Protein AF-A0A524H860-F1 (afdb_monomer)

Foldseek 3Di:
DDWDFLPPDDPDDDDDDFDDKDFDPPDDDWLAEEFEDDDPFSVLVCLQQVVVVDDYDYFAWLVRVLVVLVVSQVVVVHAIEYEYEAAADAQKGARHDDDDPGGMGGLVCLLVSLVSNLRRHLEYEYQYAQCCADDNSVSSQCSNCLRSFKYKYKRGTWTRDPSNTIMGGPPIDIDMDGHPPNPLQQAAAEEEEEEADPPDVVVVVVVQVVVQVVCVVVSYHHDYPYYHYHPYFPDPPLDDDPVSVVVVQVVQVVVCCVVQADPVRDGDDDHDYDYDTPDD

Sequence (280 aa):
TYAVYAQAWLKGSKAGKSGASKKIDPVPNGDLFLVEKPDAVMDKSAKVWQDNGRTVERVENKQDIVNKIKAKSQALGRKIHVELDGHGNEGQISIGAGNDTEHILTLRNAAEFQKSIDTYVDHITFQGCSVGAGKDGKRFLQIMADSIGKAGAWDADVAVINSDYFTVPVSAKFVEIVVNDKKEIQYNVPVVINCVGNTDPNVVDGLIKGANNKLKGANIRLNVKQVNKNVNVGDGNDVLNIDEICGLEGKAKQELAKVIKDKKGKWTGKGLKKYVANNC

Mean predicted aligned error: 15.16 Å

Nearest PDB structures (foldseek):
  4rji-assembly1_A  TM=2.897E-01  e=3.113E-01  Bacillus subtilis PY79
  8kab-assembly1_h  TM=4.071E-01  e=4.539E+00  Mycolicibacterium smegmatis MC2 155
  3tb9-assembly1_A  TM=3.824E-01  e=2.056E+00  Saccharomyces cerevisiae S288C
  1xjj-assembly1_A  TM=4.149E-01  e=2.623E+00  Thermotoga maritima

Solvent-accessible surface area (backbone atoms only — not comparable to full-atom values): 15080 Å² total; per-residue (Å²): 136,82,77,49,67,40,75,69,86,71,92,80,77,76,88,70,84,80,69,68,68,38,71,57,74,78,70,87,82,53,79,41,39,38,31,27,42,91,43,87,57,48,49,30,49,47,41,28,43,41,79,70,77,41,77,71,41,77,24,60,23,55,67,52,47,42,50,52,47,44,52,53,14,60,76,68,74,43,60,32,34,36,34,41,34,32,41,28,37,62,18,27,35,35,34,20,79,53,96,48,81,54,10,34,46,30,68,90,47,35,62,60,55,36,62,71,36,40,88,28,32,39,33,40,38,45,48,22,15,16,25,25,16,77,68,52,4,46,50,32,32,44,50,41,7,55,68,28,25,24,17,34,19,29,42,33,54,40,27,44,42,94,37,69,41,48,29,30,45,64,86,50,47,80,39,72,38,77,40,87,76,63,57,75,69,56,47,67,29,46,24,41,39,36,24,22,42,91,42,63,71,76,56,50,58,55,53,50,52,54,50,32,61,69,30,48,87,73,37,35,32,74,40,76,75,45,77,44,70,60,38,88,61,80,96,75,54,55,62,82,50,75,67,51,49,52,52,47,51,52,53,37,56,55,51,50,63,66,74,46,37,50,103,84,71,48,85,78,71,86,60,53,69,51,78,47,60,57,82,132

Structure (mmCIF, N/CA/C/O backbone):
data_AF-A0A524H860-F1
#
_entry.id   AF-A0A524H860-F1
#
loop_
_atom_site.group_PDB
_atom_site.id
_atom_site.type_symbol
_atom_site.label_atom_id
_atom_site.label_alt_id
_atom_site.label_comp_id
_atom_site.label_asym_id
_atom_site.label_entity_id
_atom_site.label_seq_id
_atom_site.pdbx_PDB_ins_code
_atom_site.Cartn_x
_atom_site.Cartn_y
_atom_site.Cartn_z
_atom_site.occupancy
_atom_site.B_iso_or_equiv
_atom_site.auth_seq_id
_atom_site.auth_comp_id
_atom_site.auth_asym_id
_atom_site.auth_atom_id
_atom_site.pdbx_PDB_model_num
ATOM 1 N N . THR A 1 1 ? 30.904 -4.117 -12.427 1.00 28.34 1 THR A N 1
ATOM 2 C CA . THR A 1 1 ? 29.480 -3.864 -12.727 1.00 28.34 1 THR A CA 1
ATOM 3 C C . THR A 1 1 ? 28.954 -2.877 -11.710 1.00 28.34 1 THR A C 1
ATOM 5 O O . THR A 1 1 ? 29.079 -3.150 -10.523 1.00 28.34 1 THR A O 1
ATOM 8 N N . TYR A 1 2 ? 28.486 -1.703 -12.136 1.00 22.56 2 TYR A N 1
ATOM 9 C CA . TYR A 1 2 ? 27.985 -0.666 -11.228 1.00 22.56 2 TYR A CA 1
ATOM 10 C C . TYR A 1 2 ? 26.497 -0.910 -10.961 1.00 22.56 2 TYR A C 1
ATOM 12 O O . TYR A 1 2 ? 25.708 -0.962 -11.900 1.00 22.56 2 TYR A O 1
ATOM 20 N N . ALA A 1 3 ? 26.123 -1.093 -9.694 1.00 27.59 3 ALA A N 1
ATOM 21 C CA . ALA A 1 3 ? 24.724 -1.131 -9.289 1.00 27.59 3 ALA A CA 1
ATOM 22 C C . ALA A 1 3 ? 24.176 0.300 -9.262 1.00 27.59 3 ALA A C 1
ATOM 24 O O . ALA A 1 3 ? 24.771 1.178 -8.636 1.00 27.59 3 ALA A O 1
ATOM 25 N N . VAL A 1 4 ? 23.065 0.542 -9.958 1.00 31.27 4 VAL A N 1
ATOM 26 C CA . VAL A 1 4 ? 22.329 1.804 -9.855 1.00 31.27 4 VAL A CA 1
ATOM 27 C C . VAL A 1 4 ? 21.302 1.623 -8.745 1.00 31.27 4 VAL A C 1
ATOM 29 O O . VAL A 1 4 ? 20.375 0.825 -8.871 1.00 31.27 4 VAL A O 1
ATOM 32 N N . TYR A 1 5 ? 21.509 2.322 -7.633 1.00 40.75 5 TYR A N 1
ATOM 33 C CA . TYR A 1 5 ? 20.580 2.318 -6.509 1.00 40.75 5 TYR A CA 1
ATOM 34 C C . TYR A 1 5 ? 19.376 3.188 -6.843 1.00 40.75 5 TYR A C 1
ATOM 36 O O . TYR A 1 5 ? 19.540 4.305 -7.338 1.00 40.75 5 TYR A O 1
ATOM 44 N N . ALA A 1 6 ? 18.179 2.726 -6.491 1.00 38.06 6 ALA A N 1
ATOM 45 C CA . ALA A 1 6 ? 16.977 3.547 -6.464 1.00 38.06 6 ALA A CA 1
ATOM 46 C C . ALA A 1 6 ? 17.008 4.526 -5.267 1.00 38.06 6 ALA A C 1
ATOM 48 O O . ALA A 1 6 ? 16.050 4.624 -4.507 1.00 38.06 6 ALA A O 1
ATOM 49 N N . GLN A 1 7 ? 18.117 5.246 -5.069 1.00 44.84 7 GLN A N 1
ATOM 50 C CA . GLN A 1 7 ? 18.233 6.361 -4.126 1.00 44.84 7 GLN A CA 1
ATOM 51 C C . GLN A 1 7 ? 18.100 7.669 -4.902 1.00 44.84 7 GLN A C 1
ATOM 53 O O . GLN A 1 7 ? 19.062 8.420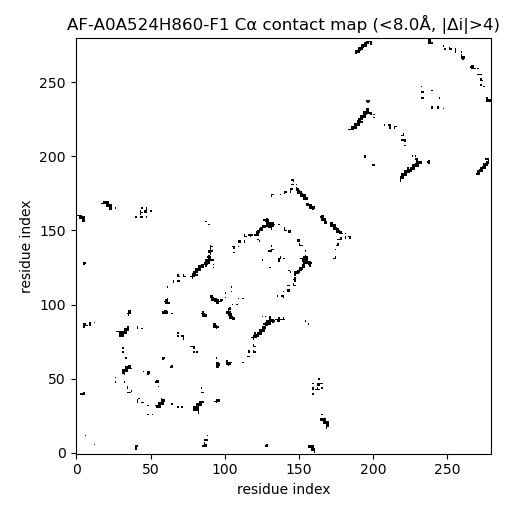 -5.055 1.00 44.84 7 GLN A O 1
ATOM 58 N N . ALA A 1 8 ? 16.912 7.944 -5.432 1.00 35.09 8 ALA A N 1
ATOM 59 C CA . ALA A 1 8 ? 16.631 9.254 -5.986 1.00 35.09 8 ALA A CA 1
ATOM 60 C C . ALA A 1 8 ? 15.891 10.083 -4.914 1.00 35.09 8 ALA A C 1
ATOM 62 O O . ALA A 1 8 ? 14.721 9.882 -4.615 1.00 35.09 8 ALA A O 1
ATOM 63 N N . TRP A 1 9 ? 16.629 11.020 -4.310 1.00 39.97 9 TRP A N 1
ATOM 64 C CA . TRP A 1 9 ? 16.123 12.285 -3.746 1.00 39.97 9 TRP A CA 1
ATOM 65 C C . TRP A 1 9 ? 15.381 12.328 -2.401 1.00 39.97 9 TRP A C 1
ATOM 67 O O . TRP A 1 9 ? 15.055 13.428 -1.948 1.00 39.97 9 TRP A O 1
ATOM 77 N N . LEU A 1 10 ? 15.215 11.229 -1.668 1.00 39.12 10 LEU A N 1
ATOM 78 C CA . LEU A 1 10 ? 14.701 11.312 -0.295 1.00 39.12 10 LEU A CA 1
ATOM 79 C C . LEU A 1 10 ? 15.842 11.593 0.707 1.00 39.12 10 LEU A C 1
ATOM 81 O O . LEU A 1 10 ? 16.651 10.718 1.011 1.00 39.12 10 LEU A O 1
ATOM 85 N N . LYS A 1 11 ? 15.929 12.832 1.225 1.00 37.28 11 LYS A N 1
ATOM 86 C CA . LYS A 1 11 ? 16.945 13.259 2.215 1.00 37.28 11 LYS A CA 1
ATOM 87 C C . LYS A 1 11 ? 16.966 12.319 3.434 1.00 37.28 11 LYS A C 1
ATOM 89 O O . LYS A 1 11 ? 16.084 12.411 4.283 1.00 37.28 11 LYS A O 1
ATOM 94 N N . GLY A 1 12 ? 18.003 11.486 3.566 1.00 40.31 12 GLY A N 1
ATOM 95 C CA . GLY A 1 12 ? 18.251 10.729 4.801 1.00 40.31 12 GLY A CA 1
ATOM 96 C C . GLY A 1 12 ? 19.146 9.490 4.706 1.00 40.31 12 GLY A C 1
ATOM 97 O O . GLY A 1 12 ? 19.703 9.089 5.726 1.00 40.31 12 GLY A O 1
ATOM 98 N N . SER A 1 13 ? 19.343 8.888 3.531 1.00 41.22 13 SER A N 1
ATOM 99 C CA . SER A 1 13 ? 20.105 7.637 3.424 1.00 41.22 13 SER A CA 1
ATOM 100 C C . SER A 1 13 ? 21.612 7.889 3.265 1.00 41.22 13 SER A C 1
ATOM 102 O O . SER A 1 13 ? 22.073 8.468 2.282 1.00 41.22 13 SER A O 1
ATOM 104 N N . LYS A 1 14 ? 22.422 7.436 4.233 1.00 40.34 14 LYS A N 1
ATOM 105 C CA . LYS A 1 14 ? 23.871 7.273 4.024 1.00 40.34 14 LYS A CA 1
ATOM 106 C C . LYS A 1 14 ? 24.073 6.134 3.024 1.00 40.34 14 LYS A C 1
ATOM 108 O O . LYS A 1 14 ? 23.538 5.051 3.240 1.00 40.34 14 LYS A O 1
ATOM 113 N N . ALA A 1 15 ? 24.864 6.359 1.976 1.00 41.66 15 ALA A N 1
ATOM 114 C CA . ALA A 1 15 ? 25.266 5.313 1.039 1.00 41.66 15 ALA A CA 1
ATOM 115 C C . ALA A 1 15 ? 25.974 4.174 1.800 1.00 41.66 15 ALA A C 1
ATOM 117 O O . ALA A 1 15 ? 27.114 4.319 2.249 1.00 41.66 15 ALA A O 1
ATOM 118 N N . GLY A 1 16 ? 25.278 3.057 2.010 1.00 44.19 16 GLY A N 1
ATOM 119 C CA . GLY A 1 16 ? 25.875 1.849 2.565 1.00 44.19 16 GLY A CA 1
ATOM 120 C C . GLY A 1 16 ? 26.818 1.223 1.539 1.00 44.19 16 GLY A C 1
ATOM 121 O O . GLY A 1 16 ? 26.491 1.147 0.357 1.00 44.19 16 GLY A O 1
ATOM 122 N N . LYS A 1 17 ? 27.997 0.764 1.972 1.00 41.41 17 LYS A N 1
ATOM 123 C CA . LYS A 1 17 ? 28.860 -0.083 1.137 1.00 41.41 17 LYS A CA 1
ATOM 124 C C . LYS A 1 17 ? 28.093 -1.369 0.822 1.00 41.41 17 LYS A C 1
ATOM 126 O O . LYS A 1 17 ? 27.793 -2.136 1.733 1.00 41.41 17 LYS A O 1
ATOM 131 N N . SER A 1 18 ? 27.767 -1.598 -0.444 1.00 48.81 18 SER A N 1
ATOM 132 C CA . SER A 1 18 ? 27.063 -2.802 -0.879 1.00 48.81 18 SER A CA 1
ATOM 133 C C . SER A 1 18 ? 27.941 -4.035 -0.720 1.00 48.81 18 SER A C 1
ATOM 135 O O . SER A 1 18 ? 28.976 -4.154 -1.378 1.00 48.81 18 SER A O 1
ATOM 137 N N . GLY A 1 19 ? 27.523 -4.951 0.152 1.00 57.47 19 GLY A N 1
ATOM 138 C CA . GLY A 1 19 ? 28.021 -6.324 0.148 1.00 57.47 19 GLY A CA 1
ATOM 139 C C . GLY A 1 19 ? 27.576 -7.079 -1.109 1.00 57.47 19 GLY A C 1
ATOM 140 O O . GLY A 1 19 ? 27.015 -6.497 -2.036 1.00 57.47 19 GLY A O 1
ATOM 141 N N . ALA A 1 20 ? 27.812 -8.391 -1.140 1.00 79.19 20 ALA A N 1
ATOM 142 C CA . ALA A 1 20 ? 27.305 -9.239 -2.215 1.00 79.19 20 ALA A CA 1
ATOM 143 C C 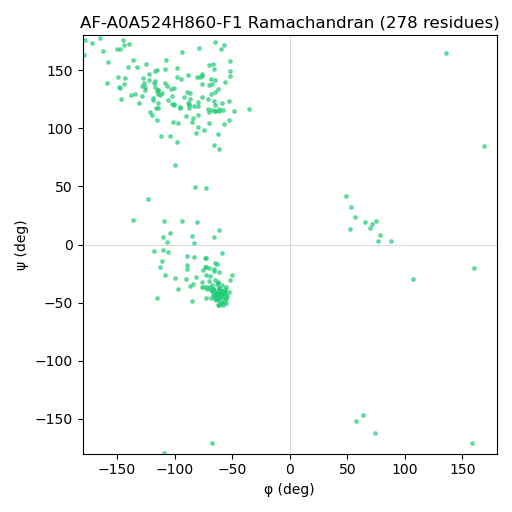. ALA A 1 20 ? 25.773 -9.114 -2.346 1.00 79.19 20 ALA A C 1
ATOM 145 O O . ALA A 1 20 ? 25.057 -9.078 -1.338 1.00 79.19 20 ALA A O 1
ATOM 146 N N . SER A 1 21 ? 25.284 -9.086 -3.586 1.00 84.56 21 SER A N 1
ATOM 147 C CA . SER A 1 21 ? 23.856 -9.018 -3.914 1.00 84.56 21 SER A CA 1
ATOM 148 C C . SER A 1 21 ? 23.362 -10.344 -4.488 1.00 84.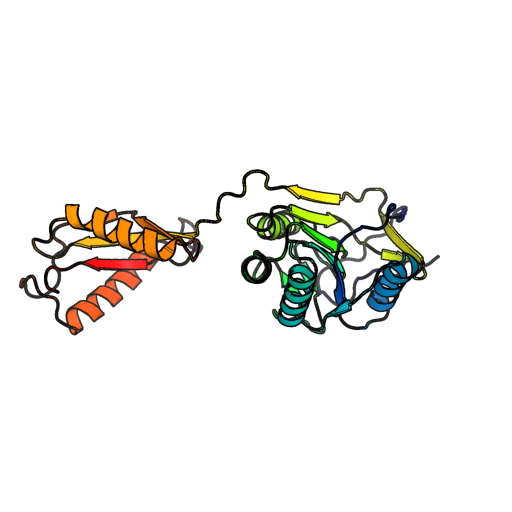56 21 SER A C 1
ATOM 150 O O . SER A 1 21 ? 24.114 -11.066 -5.140 1.00 84.56 21 SER A O 1
ATOM 152 N N . LYS A 1 22 ? 22.081 -10.646 -4.274 1.00 84.75 22 LYS A N 1
ATOM 153 C CA . LYS A 1 22 ? 21.355 -11.761 -4.893 1.00 84.75 22 LYS A CA 1
ATOM 154 C C . LYS A 1 22 ? 20.245 -11.226 -5.794 1.00 84.75 22 LYS A C 1
ATOM 156 O O . LYS A 1 22 ? 19.700 -10.154 -5.530 1.00 84.75 22 LYS A O 1
ATOM 161 N N . LYS A 1 23 ? 19.915 -11.977 -6.844 1.00 88.56 23 LYS A N 1
ATOM 162 C CA . LYS A 1 23 ? 18.758 -11.717 -7.708 1.00 88.56 23 LYS A CA 1
ATOM 163 C C . LYS A 1 23 ? 17.461 -11.977 -6.930 1.00 88.56 23 LYS A C 1
ATOM 165 O O . LYS A 1 23 ? 17.409 -12.919 -6.140 1.00 88.56 23 LYS A O 1
ATOM 170 N N . ILE A 1 24 ? 16.431 -11.163 -7.156 1.00 85.06 24 ILE A N 1
ATOM 171 C CA . ILE A 1 24 ? 15.061 -11.506 -6.753 1.00 85.06 24 ILE A CA 1
ATOM 172 C C . ILE A 1 24 ? 14.501 -12.470 -7.801 1.00 85.06 24 ILE A C 1
ATOM 174 O O . ILE A 1 24 ? 14.312 -12.093 -8.958 1.00 85.06 24 ILE A O 1
ATOM 178 N N . ASP A 1 25 ? 14.301 -13.722 -7.400 1.00 83.44 25 ASP A N 1
ATOM 179 C CA . ASP A 1 25 ? 13.828 -14.808 -8.258 1.00 83.44 25 ASP A CA 1
ATOM 180 C C . ASP A 1 25 ? 12.948 -15.762 -7.420 1.00 83.44 25 ASP A C 1
ATOM 182 O O . ASP A 1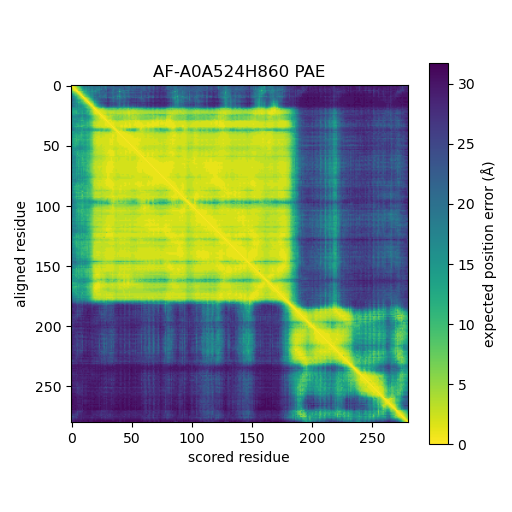 25 ? 13.415 -16.217 -6.368 1.00 83.44 25 ASP A O 1
ATOM 186 N N . PRO A 1 26 ? 11.693 -16.051 -7.812 1.00 81.56 26 PRO A N 1
ATOM 187 C CA . PRO A 1 26 ? 10.991 -15.514 -8.978 1.00 81.56 26 PRO A CA 1
ATOM 188 C C . PRO A 1 26 ? 10.713 -14.013 -8.866 1.00 81.56 26 PRO A C 1
ATOM 190 O O . PRO A 1 26 ? 10.615 -13.450 -7.774 1.00 81.56 26 PRO A O 1
ATOM 193 N N . VAL A 1 27 ? 10.567 -13.369 -10.024 1.00 80.75 27 VAL A N 1
ATOM 194 C CA . VAL A 1 27 ? 10.054 -12.000 -10.101 1.00 80.75 27 VAL A CA 1
ATOM 195 C C . VAL A 1 27 ? 8.615 -11.987 -9.555 1.00 80.75 27 VAL A C 1
ATOM 197 O O . VAL A 1 27 ? 7.833 -12.874 -9.920 1.00 80.75 27 VAL A O 1
ATOM 200 N N . PRO A 1 28 ? 8.251 -11.023 -8.685 1.00 84.19 28 PRO A N 1
ATOM 201 C CA . PRO A 1 28 ? 6.919 -10.952 -8.088 1.00 84.19 28 PRO A CA 1
ATOM 202 C C . PRO A 1 28 ? 5.770 -11.010 -9.110 1.00 84.19 28 PRO A C 1
ATOM 204 O O . PRO A 1 28 ? 5.908 -10.605 -10.268 1.00 84.19 28 PRO A O 1
ATOM 207 N N . ASN A 1 29 ? 4.633 -11.573 -8.697 1.00 86.44 29 ASN A N 1
ATOM 208 C CA . ASN A 1 29 ? 3.564 -12.025 -9.593 1.00 86.44 29 ASN A CA 1
ATOM 209 C C . ASN A 1 29 ? 2.191 -11.392 -9.315 1.00 86.44 29 ASN A C 1
ATOM 211 O O . ASN A 1 29 ? 1.175 -12.076 -9.438 1.00 86.44 29 ASN A O 1
ATOM 215 N N . GLY A 1 30 ? 2.162 -10.098 -8.991 1.00 92.12 30 GLY A N 1
ATOM 216 C CA . GLY A 1 30 ? 0.914 -9.360 -8.800 1.00 92.12 30 GLY A CA 1
ATOM 217 C C . GLY A 1 30 ? -0.000 -9.322 -10.032 1.00 92.12 30 GLY A C 1
ATOM 218 O O . GLY A 1 30 ? 0.378 -9.661 -11.155 1.00 92.12 30 GLY A O 1
ATOM 219 N N . ASP A 1 31 ? -1.231 -8.872 -9.812 1.00 96.94 31 ASP A N 1
ATOM 220 C CA . ASP A 1 31 ? -2.225 -8.630 -10.859 1.00 96.94 31 ASP A CA 1
ATOM 221 C C . ASP A 1 31 ? -2.017 -7.276 -11.555 1.00 96.94 31 ASP A C 1
ATOM 223 O O . ASP A 1 31 ? -2.407 -7.103 -12.714 1.00 96.94 31 ASP A O 1
ATOM 227 N N . LEU A 1 32 ? -1.444 -6.308 -10.831 1.00 97.38 32 LEU A N 1
ATOM 228 C CA . LEU A 1 32 ? -1.195 -4.937 -11.270 1.00 97.38 32 LEU A CA 1
ATOM 229 C C . LEU A 1 32 ? 0.221 -4.510 -10.884 1.00 97.38 32 LEU A C 1
ATOM 231 O O . LEU A 1 32 ? 0.596 -4.627 -9.720 1.00 97.38 32 LEU A O 1
ATOM 235 N N . PHE A 1 33 ? 0.966 -3.975 -11.850 1.00 97.25 33 PHE A N 1
ATOM 236 C CA . PHE A 1 33 ? 2.333 -3.490 -11.666 1.00 97.25 33 PHE A CA 1
ATOM 237 C C . PHE A 1 33 ? 2.347 -1.983 -11.890 1.00 97.25 33 PHE A C 1
ATOM 239 O O . PHE A 1 33 ? 2.197 -1.514 -13.021 1.00 97.25 33 PHE A O 1
ATOM 246 N N . LEU A 1 34 ? 2.483 -1.234 -10.801 1.00 96.81 34 LEU A N 1
ATOM 247 C CA . LEU A 1 34 ? 2.526 0.220 -10.801 1.00 96.81 34 LEU A CA 1
ATOM 248 C C . LEU A 1 34 ? 3.960 0.665 -10.564 1.00 96.81 34 LEU A C 1
ATOM 250 O O . LEU A 1 34 ? 4.553 0.297 -9.558 1.00 96.81 34 LEU A O 1
ATOM 254 N N . VAL A 1 35 ? 4.501 1.470 -11.467 1.00 95.00 35 VAL A N 1
ATOM 255 C CA . VAL A 1 35 ? 5.823 2.085 -11.312 1.00 95.00 35 VAL A CA 1
ATOM 256 C C . VAL A 1 35 ? 5.620 3.588 -11.257 1.00 95.00 35 VAL A C 1
ATOM 258 O O . VAL A 1 35 ? 4.853 4.121 -12.064 1.00 95.00 35 VAL A O 1
ATOM 261 N N . GLU A 1 36 ? 6.276 4.292 -10.334 1.00 91.69 36 GLU A N 1
ATOM 262 C CA . GLU A 1 36 ? 6.156 5.753 -10.286 1.00 91.69 36 GLU A CA 1
ATOM 263 C C . GLU A 1 36 ? 6.556 6.432 -11.600 1.00 91.69 36 GLU A C 1
ATOM 265 O O . GLU A 1 36 ? 7.044 5.791 -12.528 1.00 91.69 36 GLU A O 1
ATOM 270 N N . LYS A 1 37 ? 6.323 7.738 -11.727 1.00 84.06 37 LYS A N 1
ATOM 271 C CA . LYS A 1 37 ? 6.601 8.496 -12.955 1.00 84.06 37 LYS A CA 1
ATOM 272 C C . LYS A 1 37 ? 8.040 8.308 -13.500 1.00 84.06 37 LYS A C 1
ATOM 274 O O . LYS A 1 37 ? 8.934 7.919 -12.757 1.00 84.06 37 LYS A O 1
ATOM 279 N N . PRO A 1 38 ? 8.281 8.566 -14.798 1.00 78.38 38 PRO A N 1
ATOM 280 C CA . PRO A 1 38 ? 9.588 8.372 -15.439 1.00 78.38 38 PRO A CA 1
ATOM 281 C C . PRO A 1 38 ? 10.765 9.059 -14.741 1.00 78.38 38 PRO A C 1
ATOM 283 O O . PRO A 1 38 ? 10.793 10.283 -14.591 1.00 78.38 38 PRO A O 1
ATOM 286 N N . ASP A 1 39 ? 11.757 8.242 -14.395 1.00 85.44 39 ASP A N 1
ATOM 287 C CA . ASP A 1 39 ? 13.150 8.609 -14.174 1.00 85.44 39 ASP A CA 1
ATOM 288 C C . ASP A 1 39 ? 14.051 7.434 -14.594 1.00 85.44 39 ASP A C 1
ATOM 290 O O . ASP A 1 39 ? 13.585 6.315 -14.814 1.00 85.44 39 ASP A O 1
ATOM 294 N N . ALA A 1 40 ? 15.358 7.678 -14.693 1.00 85.69 40 ALA A N 1
ATOM 295 C CA . ALA A 1 40 ? 16.308 6.703 -15.224 1.00 85.69 40 ALA A CA 1
ATOM 296 C C . ALA A 1 40 ? 16.401 5.382 -14.433 1.00 85.69 40 ALA A C 1
ATOM 298 O O . ALA A 1 40 ? 16.859 4.384 -14.987 1.00 85.69 40 ALA A O 1
ATOM 299 N N . VAL A 1 41 ? 16.045 5.356 -13.149 1.00 85.19 41 VAL A N 1
ATOM 300 C CA . VAL A 1 41 ? 15.972 4.132 -12.339 1.00 85.19 41 VAL A CA 1
ATOM 301 C C . VAL A 1 41 ? 14.616 3.470 -12.546 1.00 85.19 41 VAL A C 1
ATOM 303 O O . VAL A 1 41 ? 14.564 2.277 -12.845 1.00 85.19 41 VAL A O 1
ATOM 306 N N . MET A 1 42 ? 13.534 4.238 -12.446 1.00 90.00 42 MET A N 1
ATOM 307 C CA . MET A 1 42 ? 12.173 3.722 -12.575 1.00 90.00 42 MET A CA 1
ATOM 308 C C . MET A 1 42 ? 11.882 3.177 -13.978 1.00 90.00 42 MET A C 1
ATOM 310 O O . MET A 1 42 ? 11.161 2.196 -14.126 1.00 90.00 42 MET A O 1
ATOM 314 N N . ASP A 1 43 ? 12.513 3.723 -15.017 1.00 91.50 43 ASP A N 1
ATOM 315 C CA . ASP A 1 43 ? 12.442 3.193 -16.383 1.00 91.50 43 ASP A CA 1
ATOM 316 C C . ASP A 1 43 ? 13.118 1.828 -16.513 1.00 91.50 43 ASP A C 1
ATOM 318 O O . ASP A 1 43 ? 12.594 0.932 -17.176 1.00 91.50 43 ASP A O 1
ATOM 322 N N . LYS A 1 44 ? 14.243 1.626 -15.821 1.00 90.94 44 LYS A N 1
ATOM 323 C CA . LYS A 1 44 ? 14.886 0.309 -15.760 1.00 90.94 44 LYS A CA 1
ATOM 324 C C . LYS A 1 44 ? 14.025 -0.676 -14.984 1.00 90.94 44 LYS A C 1
ATOM 326 O O . LYS A 1 44 ? 13.906 -1.821 -15.399 1.00 90.94 44 LYS A O 1
ATOM 331 N N . SER A 1 45 ? 13.407 -0.225 -13.896 1.00 91.06 45 SER A N 1
ATOM 332 C CA . SER A 1 45 ? 12.455 -1.006 -13.104 1.00 91.06 45 SER A CA 1
ATOM 333 C C . SER A 1 45 ? 11.272 -1.486 -13.944 1.00 91.06 45 SER A C 1
ATOM 335 O O . SER A 1 45 ? 11.002 -2.682 -14.032 1.00 91.06 45 SER A O 1
ATOM 337 N N . ALA A 1 46 ? 10.626 -0.559 -14.657 1.00 93.50 46 ALA A N 1
ATOM 338 C CA . ALA A 1 46 ? 9.546 -0.858 -15.590 1.00 93.50 46 ALA A CA 1
ATOM 339 C C . ALA A 1 46 ? 9.986 -1.856 -16.669 1.00 93.50 46 ALA A C 1
ATOM 341 O O . ALA A 1 46 ? 9.249 -2.796 -16.969 1.00 93.50 46 ALA A O 1
ATOM 342 N N . LYS A 1 47 ? 11.201 -1.699 -17.205 1.00 93.25 47 LYS A N 1
ATOM 343 C CA . LYS A 1 47 ? 11.756 -2.628 -18.188 1.00 93.25 47 LYS A CA 1
ATOM 344 C C . LYS A 1 47 ? 11.927 -4.044 -17.630 1.00 93.25 47 LYS A C 1
ATOM 346 O O . LYS A 1 47 ? 11.529 -4.985 -18.309 1.00 93.25 47 LYS A O 1
ATOM 351 N N . VAL A 1 48 ? 12.416 -4.210 -16.396 1.00 90.75 48 VAL A N 1
ATOM 352 C CA . VAL A 1 48 ? 12.523 -5.540 -15.763 1.00 90.75 48 VAL A CA 1
ATOM 353 C C . VAL A 1 48 ? 11.158 -6.232 -15.724 1.00 90.75 48 VAL A C 1
ATOM 355 O O . VAL A 1 48 ? 11.047 -7.399 -16.094 1.00 90.75 48 VAL A O 1
ATOM 358 N N . TRP A 1 49 ? 10.098 -5.528 -15.320 1.00 93.06 49 TRP A N 1
ATOM 359 C CA . TRP A 1 49 ? 8.744 -6.091 -15.309 1.00 93.06 49 TRP A CA 1
ATOM 360 C C . TRP A 1 49 ? 8.258 -6.480 -16.711 1.00 93.06 49 TRP A C 1
ATOM 362 O O . TRP A 1 49 ? 7.730 -7.578 -16.896 1.00 93.06 49 TRP A O 1
ATOM 372 N N . GLN A 1 50 ? 8.455 -5.603 -17.697 1.00 93.81 50 GLN A N 1
ATOM 373 C CA . GLN A 1 50 ? 8.048 -5.832 -19.087 1.00 93.81 50 GLN A CA 1
ATOM 374 C C . GLN A 1 50 ? 8.771 -7.030 -19.709 1.00 93.81 50 GLN A C 1
ATOM 376 O O . GLN A 1 50 ? 8.125 -7.885 -20.313 1.00 93.81 50 GLN A O 1
ATOM 381 N N . ASP A 1 51 ? 10.082 -7.142 -19.493 1.00 91.94 51 ASP A N 1
ATOM 382 C CA . ASP A 1 51 ? 10.897 -8.262 -19.973 1.00 91.94 51 ASP A CA 1
ATOM 383 C C . ASP A 1 51 ? 10.495 -9.593 -19.300 1.00 91.94 51 ASP A C 1
ATOM 385 O O . ASP A 1 51 ? 10.704 -10.666 -19.861 1.00 91.94 51 ASP A O 1
ATOM 389 N N . ASN A 1 52 ? 9.835 -9.534 -18.135 1.00 88.56 52 ASN A N 1
ATOM 390 C CA . ASN A 1 52 ? 9.215 -10.678 -17.453 1.00 88.56 52 ASN A CA 1
ATOM 391 C C . ASN A 1 52 ? 7.721 -10.863 -17.810 1.00 88.56 52 ASN A C 1
ATOM 393 O O . ASN A 1 52 ? 6.973 -11.515 -17.077 1.00 88.56 52 ASN A O 1
ATOM 397 N N . GLY A 1 53 ? 7.269 -10.294 -18.932 1.00 90.69 53 GLY A N 1
ATOM 398 C CA . GLY A 1 53 ? 5.929 -10.503 -19.487 1.00 90.69 53 GLY A CA 1
ATOM 399 C C . GLY A 1 53 ? 4.810 -9.772 -18.745 1.00 90.69 53 GLY A C 1
ATOM 400 O O . GLY A 1 53 ? 3.648 -10.173 -18.842 1.00 90.69 53 GLY A O 1
ATOM 401 N N . ARG A 1 54 ? 5.129 -8.728 -17.970 1.00 94.06 54 ARG A N 1
ATOM 402 C CA . ARG A 1 54 ? 4.134 -7.945 -17.224 1.00 94.06 54 ARG A CA 1
ATOM 403 C C . ARG A 1 54 ? 3.740 -6.675 -17.970 1.00 94.06 54 ARG A C 1
ATOM 405 O O . ARG A 1 54 ? 4.569 -6.002 -18.577 1.00 94.06 54 ARG A O 1
ATOM 412 N N . THR A 1 55 ? 2.468 -6.300 -17.863 1.00 94.56 55 THR A N 1
ATOM 413 C CA . THR A 1 55 ? 2.008 -4.963 -18.250 1.00 94.56 55 THR A CA 1
ATOM 414 C C . THR A 1 55 ? 2.263 -4.003 -17.096 1.00 94.56 55 THR A C 1
ATOM 416 O O . THR A 1 55 ? 1.720 -4.191 -16.009 1.00 94.56 55 THR A O 1
ATOM 419 N N . VAL A 1 56 ? 3.085 -2.987 -17.347 1.00 94.75 56 VAL A N 1
ATOM 420 C CA . VAL A 1 56 ? 3.430 -1.948 -16.372 1.00 94.75 56 VAL A CA 1
ATOM 421 C C . VAL A 1 56 ? 2.622 -0.696 -16.639 1.00 94.75 56 VAL A C 1
ATOM 423 O O . VAL A 1 56 ? 2.558 -0.219 -17.772 1.00 94.75 56 VAL A O 1
ATOM 426 N N . GLU A 1 57 ? 2.078 -0.121 -15.578 1.00 96.06 57 GLU A N 1
ATOM 427 C CA . GLU A 1 57 ? 1.419 1.171 -15.613 1.00 96.06 57 GLU A CA 1
ATOM 428 C C . 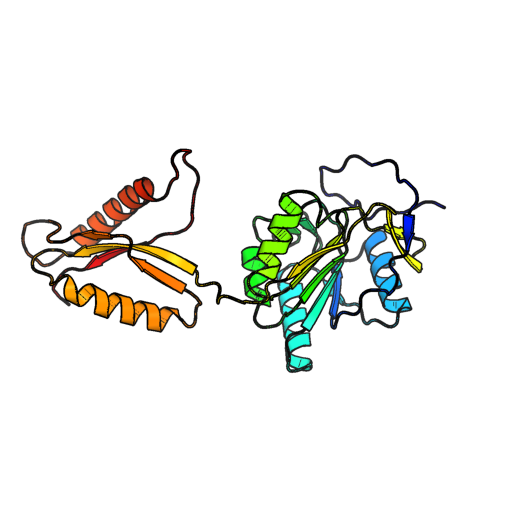GLU A 1 57 ? 2.232 2.214 -14.847 1.00 96.06 57 GLU A C 1
ATOM 430 O O . GLU A 1 57 ? 2.614 2.000 -13.697 1.00 96.06 57 GLU A O 1
ATOM 435 N N . ARG A 1 58 ? 2.474 3.374 -15.470 1.00 94.56 58 ARG A N 1
ATOM 436 C CA . ARG A 1 58 ? 3.079 4.512 -14.767 1.00 94.56 58 ARG A CA 1
ATOM 437 C C . ARG A 1 58 ? 2.050 5.193 -13.879 1.00 94.56 58 ARG A C 1
ATOM 439 O O . ARG A 1 58 ? 0.874 5.227 -14.253 1.00 94.56 58 ARG A O 1
ATOM 446 N N . VAL A 1 59 ? 2.496 5.724 -12.745 1.00 94.00 59 VAL A N 1
ATOM 447 C CA . VAL A 1 59 ? 1.648 6.484 -11.821 1.00 94.00 59 VAL A CA 1
ATOM 448 C C . VAL A 1 59 ? 2.224 7.852 -11.502 1.00 94.00 59 VAL A C 1
ATOM 450 O O . VAL A 1 59 ? 3.431 8.009 -11.315 1.00 94.00 59 VAL A O 1
ATOM 453 N N . GLU A 1 60 ? 1.347 8.850 -11.450 1.00 90.75 60 GLU A N 1
ATOM 454 C CA . GLU A 1 60 ? 1.762 10.238 -11.232 1.00 90.75 60 GLU A CA 1
ATOM 455 C C . GLU A 1 60 ? 1.586 10.705 -9.795 1.00 90.75 60 GLU A C 1
ATOM 457 O O . GLU A 1 60 ? 2.328 11.586 -9.373 1.00 90.75 60 GLU A O 1
ATOM 462 N N . ASN A 1 61 ? 0.620 10.150 -9.060 1.00 91.50 61 ASN A N 1
ATOM 463 C CA . ASN A 1 61 ? 0.282 10.530 -7.691 1.00 91.50 61 ASN A CA 1
ATOM 464 C C . ASN A 1 61 ? -0.610 9.470 -7.013 1.00 91.50 61 ASN A C 1
ATOM 466 O O . ASN A 1 61 ? -1.050 8.486 -7.617 1.00 91.50 61 ASN A O 1
ATOM 470 N N . LYS A 1 62 ? -0.932 9.715 -5.741 1.00 92.75 62 LYS A N 1
ATOM 471 C CA . LYS A 1 62 ? -1.772 8.871 -4.880 1.00 92.75 62 LYS A CA 1
ATOM 472 C C . LYS A 1 62 ? -3.143 8.572 -5.480 1.00 92.75 62 LYS A C 1
ATOM 474 O O . LYS A 1 62 ? -3.597 7.431 -5.410 1.00 92.75 62 LYS A O 1
ATOM 479 N N . GLN A 1 63 ? -3.817 9.570 -6.050 1.00 93.94 63 GLN A N 1
ATOM 480 C CA . GLN A 1 63 ? -5.166 9.387 -6.587 1.00 93.94 63 GLN A CA 1
ATOM 481 C C . GLN A 1 63 ? -5.157 8.554 -7.874 1.00 93.94 63 GLN A C 1
ATOM 483 O O . GLN A 1 63 ? -6.051 7.732 -8.075 1.00 93.94 63 GLN A O 1
ATOM 488 N N . ASP A 1 64 ? -4.140 8.724 -8.715 1.00 95.75 64 ASP A N 1
ATOM 489 C CA . ASP A 1 64 ? -3.956 7.927 -9.927 1.00 95.75 64 ASP A CA 1
ATOM 490 C C . ASP A 1 64 ? -3.769 6.433 -9.600 1.00 95.75 64 ASP A C 1
ATOM 492 O O . ASP A 1 64 ? -4.456 5.579 -10.164 1.00 95.75 64 ASP A O 1
ATOM 496 N N . ILE A 1 65 ? -2.961 6.111 -8.581 1.00 96.56 65 ILE A N 1
ATOM 497 C CA . ILE A 1 65 ? -2.836 4.734 -8.069 1.00 96.56 65 ILE A CA 1
ATOM 498 C C . ILE A 1 65 ? -4.193 4.158 -7.672 1.00 96.56 65 ILE A C 1
ATOM 500 O O . ILE A 1 65 ? -4.546 3.054 -8.090 1.00 96.56 65 ILE A O 1
ATOM 504 N N . VAL A 1 66 ? -4.969 4.898 -6.874 1.00 97.06 66 VAL A N 1
ATOM 505 C CA . VAL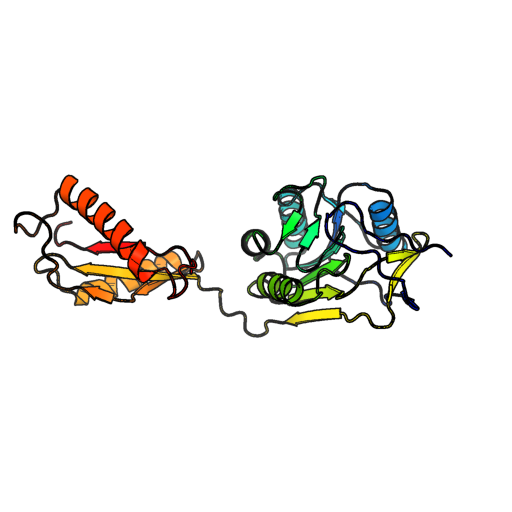 A 1 66 ? -6.294 4.450 -6.418 1.00 97.06 66 VAL A CA 1
ATOM 506 C C . VAL A 1 66 ? -7.208 4.166 -7.610 1.00 97.06 66 VAL A C 1
ATOM 508 O O . VAL A 1 66 ? -7.899 3.146 -7.629 1.00 97.06 66 VAL A O 1
ATOM 511 N N . ASN A 1 67 ? -7.189 5.035 -8.623 1.00 97.50 67 ASN A N 1
ATOM 512 C CA . ASN A 1 67 ? -8.010 4.883 -9.820 1.00 97.50 67 ASN A CA 1
ATOM 513 C C . ASN A 1 67 ? -7.626 3.631 -10.623 1.00 97.50 67 ASN A C 1
ATOM 515 O O . ASN A 1 67 ? -8.511 2.865 -11.007 1.00 97.50 67 ASN A O 1
ATOM 519 N N . LYS A 1 68 ? -6.328 3.381 -10.824 1.00 98.19 68 LYS A N 1
ATOM 520 C CA . LYS A 1 68 ? -5.817 2.205 -11.552 1.00 98.19 68 LYS A CA 1
ATOM 521 C C . LYS A 1 68 ? -6.107 0.900 -10.820 1.00 98.19 68 LYS A C 1
ATOM 523 O O . LYS A 1 68 ? -6.603 -0.052 -11.420 1.00 98.19 68 LYS A O 1
ATOM 528 N N . ILE A 1 69 ? -5.894 0.881 -9.504 1.00 98.31 69 ILE A N 1
ATOM 529 C CA . ILE A 1 69 ? -6.247 -0.251 -8.639 1.00 98.31 69 ILE A CA 1
ATOM 530 C C . ILE A 1 69 ? -7.736 -0.574 -8.758 1.00 98.31 69 ILE A C 1
ATOM 532 O O . ILE A 1 69 ? -8.110 -1.725 -8.993 1.00 98.31 69 ILE A O 1
ATOM 536 N N . LYS A 1 70 ? -8.591 0.447 -8.632 1.00 97.81 70 LYS A N 1
ATOM 537 C CA . LYS A 1 70 ? -10.040 0.297 -8.761 1.00 97.81 70 LYS A CA 1
ATOM 538 C C . LYS A 1 70 ? -10.415 -0.269 -10.128 1.00 97.81 70 LYS A C 1
ATOM 540 O O . LYS A 1 70 ? -11.151 -1.251 -10.184 1.00 97.81 70 LYS A O 1
ATOM 545 N N . ALA A 1 71 ? -9.896 0.312 -11.209 1.00 97.56 71 ALA A N 1
ATOM 546 C CA . ALA A 1 71 ? -10.191 -0.127 -12.569 1.00 97.56 71 ALA A CA 1
ATOM 547 C C . ALA A 1 71 ? -9.792 -1.594 -12.791 1.00 97.56 71 ALA A C 1
ATOM 549 O O . ALA A 1 71 ? -10.595 -2.386 -13.285 1.00 97.56 71 ALA A O 1
ATOM 550 N N . LYS A 1 72 ? -8.587 -1.986 -12.359 1.00 97.88 72 LYS A N 1
ATOM 551 C CA . LYS A 1 72 ? -8.096 -3.360 -12.505 1.00 97.88 72 LYS A CA 1
ATOM 552 C C . LYS A 1 72 ? -8.893 -4.362 -11.670 1.00 97.88 72 LYS A C 1
ATOM 554 O O . LYS A 1 72 ? -9.254 -5.420 -12.179 1.00 97.88 72 LYS A O 1
ATOM 559 N N . SER A 1 73 ? -9.204 -4.025 -10.419 1.00 97.25 73 SER A N 1
ATOM 560 C CA . SER A 1 73 ? -10.035 -4.865 -9.549 1.00 97.25 73 SER A CA 1
ATOM 561 C C . SER A 1 73 ? -11.441 -5.059 -10.118 1.00 97.25 73 SER A C 1
ATOM 563 O O . SER A 1 73 ? -11.932 -6.186 -10.177 1.00 97.25 73 SER A O 1
ATOM 565 N N . GLN A 1 74 ? -12.068 -3.987 -10.612 1.00 93.94 74 GLN A N 1
ATOM 566 C CA . GLN A 1 74 ? -13.385 -4.051 -11.246 1.00 93.94 74 GLN A CA 1
ATOM 567 C C . GLN A 1 74 ? -13.365 -4.885 -12.530 1.00 93.94 74 GLN A C 1
ATOM 569 O O . GLN A 1 74 ? -14.257 -5.705 -12.727 1.00 93.94 74 GLN A O 1
ATOM 574 N N . ALA A 1 75 ? -12.331 -4.735 -13.363 1.00 94.25 75 ALA A N 1
ATOM 575 C CA . ALA A 1 75 ? -12.166 -5.530 -14.577 1.00 94.25 75 ALA A CA 1
ATOM 576 C C . ALA A 1 75 ? -12.005 -7.034 -14.288 1.00 94.25 75 ALA A C 1
ATOM 578 O O . ALA A 1 75 ? -12.461 -7.860 -15.073 1.00 94.25 75 ALA A O 1
ATOM 579 N N . LEU A 1 76 ? -11.377 -7.394 -13.164 1.00 92.56 76 LEU A N 1
ATOM 580 C CA . LEU A 1 76 ? -11.200 -8.788 -12.745 1.00 92.56 76 LEU A CA 1
ATOM 581 C C . LEU A 1 76 ? -12.351 -9.328 -11.880 1.00 92.56 76 LEU A C 1
ATOM 583 O O . LEU A 1 76 ? -12.390 -10.526 -11.611 1.00 92.56 76 LEU A O 1
ATOM 587 N N . GLY A 1 77 ? -13.268 -8.472 -11.419 1.00 92.00 77 GLY A N 1
ATOM 588 C CA . GLY A 1 77 ? -14.380 -8.860 -10.546 1.00 92.00 77 GLY A CA 1
ATOM 589 C C . GLY A 1 77 ? -13.954 -9.361 -9.160 1.00 92.00 77 GLY A C 1
ATOM 590 O O . GLY A 1 77 ? -14.726 -10.046 -8.492 1.00 92.00 77 GLY A O 1
ATOM 591 N N . ARG A 1 78 ? -12.728 -9.052 -8.720 1.00 92.50 78 ARG A N 1
ATOM 592 C CA . ARG A 1 78 ? -12.166 -9.497 -7.436 1.00 92.50 78 ARG A CA 1
ATOM 593 C C . ARG A 1 78 ? -11.163 -8.495 -6.874 1.00 92.50 78 ARG A C 1
ATOM 595 O O . ARG A 1 78 ? -10.715 -7.584 -7.572 1.00 92.50 78 ARG A O 1
ATOM 602 N N . LYS A 1 79 ? -10.784 -8.689 -5.610 1.00 94.06 79 LYS A N 1
ATOM 603 C CA . LYS A 1 79 ? -9.614 -8.020 -5.036 1.00 94.06 79 LYS A CA 1
ATOM 604 C C . LYS A 1 79 ? -8.330 -8.496 -5.724 1.00 94.06 79 LYS A C 1
ATOM 606 O O . LYS A 1 79 ? -8.293 -9.603 -6.270 1.00 94.06 79 LYS A O 1
ATOM 611 N N . ILE A 1 80 ? -7.331 -7.620 -5.751 1.00 95.88 80 ILE A N 1
ATOM 612 C CA . ILE A 1 80 ? -6.095 -7.822 -6.508 1.00 95.88 80 ILE A CA 1
ATOM 613 C C . ILE A 1 80 ? -4.846 -7.702 -5.640 1.00 95.88 80 ILE A C 1
ATOM 615 O O . ILE A 1 80 ? -4.836 -6.959 -4.652 1.00 95.88 80 ILE A O 1
ATOM 619 N N . HIS A 1 81 ? -3.777 -8.358 -6.092 1.00 96.56 81 HIS A N 1
ATOM 620 C CA . HIS A 1 81 ? -2.418 -8.130 -5.614 1.00 96.56 81 HIS A CA 1
ATOM 621 C C . HIS A 1 81 ? -1.758 -7.021 -6.439 1.00 96.56 81 HIS A C 1
ATOM 623 O O . HIS A 1 81 ? -1.637 -7.124 -7.660 1.00 96.56 81 HIS A O 1
ATOM 629 N N . VAL A 1 82 ? -1.327 -5.955 -5.770 1.00 97.69 82 VAL A N 1
ATOM 630 C CA . VAL A 1 82 ? -0.608 -4.827 -6.377 1.00 97.69 82 VAL A CA 1
ATOM 631 C C . VAL A 1 82 ? 0.891 -4.918 -6.076 1.00 97.69 82 VAL A C 1
ATOM 633 O O . VAL A 1 82 ? 1.284 -5.003 -4.914 1.00 97.69 82 VAL A O 1
ATOM 636 N N . GLU A 1 83 ? 1.722 -4.851 -7.112 1.00 97.19 83 GLU A N 1
ATOM 637 C CA . GLU A 1 83 ? 3.151 -4.541 -7.010 1.00 97.19 83 GLU A CA 1
ATOM 638 C C . GLU A 1 83 ? 3.329 -3.042 -7.255 1.00 97.19 83 GLU A C 1
ATOM 640 O O . GLU A 1 83 ? 2.975 -2.544 -8.326 1.00 97.19 83 GLU A O 1
ATOM 645 N N . LEU A 1 84 ? 3.833 -2.315 -6.258 1.00 96.00 84 LEU A N 1
ATOM 646 C CA . LEU A 1 84 ? 4.092 -0.881 -6.348 1.00 96.00 84 LEU A CA 1
ATOM 647 C C . LEU A 1 84 ? 5.591 -0.627 -6.259 1.00 96.00 84 LEU A C 1
ATOM 649 O O . LEU A 1 84 ? 6.215 -0.958 -5.254 1.00 96.00 84 LEU A O 1
ATOM 653 N N . ASP A 1 85 ? 6.141 0.002 -7.287 1.00 94.19 85 ASP A N 1
ATOM 654 C CA . ASP A 1 85 ? 7.563 0.259 -7.457 1.00 94.19 85 ASP A CA 1
ATOM 655 C C . ASP A 1 85 ? 7.859 1.763 -7.419 1.00 94.19 85 ASP A C 1
ATOM 657 O O . ASP A 1 85 ? 7.207 2.560 -8.104 1.00 94.19 85 ASP A O 1
ATOM 661 N N . GLY A 1 86 ? 8.827 2.144 -6.591 1.00 93.06 86 GLY A N 1
ATOM 662 C CA . GLY A 1 86 ? 9.167 3.536 -6.323 1.00 93.06 86 GLY A CA 1
ATOM 663 C C . GLY A 1 86 ? 10.436 3.686 -5.489 1.00 93.06 86 GLY A C 1
ATOM 664 O O . GLY A 1 86 ? 11.007 2.726 -4.962 1.00 93.06 86 GLY A O 1
ATOM 665 N N . HIS A 1 87 ? 10.887 4.924 -5.317 1.00 90.06 87 HIS A N 1
ATOM 666 C CA . HIS A 1 87 ? 11.985 5.229 -4.410 1.00 90.06 87 HIS A CA 1
ATOM 667 C C . HIS A 1 87 ? 11.546 5.064 -2.959 1.00 90.06 87 HIS A C 1
ATOM 669 O O . HIS A 1 87 ? 10.574 5.656 -2.497 1.00 90.06 87 HIS A O 1
ATOM 675 N N . GLY A 1 88 ? 12.287 4.245 -2.220 1.00 89.19 88 GLY A N 1
ATOM 676 C CA . GLY A 1 88 ? 11.953 3.891 -0.847 1.00 89.19 88 GLY A CA 1
ATOM 677 C C . GLY A 1 88 ? 12.862 4.544 0.184 1.00 89.19 88 GLY A C 1
ATOM 678 O O . GLY A 1 88 ? 13.994 4.928 -0.105 1.00 89.19 88 GLY A O 1
ATOM 679 N N . ASN A 1 89 ? 12.347 4.617 1.405 1.00 88.38 89 ASN A N 1
ATOM 680 C CA . ASN A 1 89 ? 13.101 4.703 2.650 1.00 88.38 89 ASN A CA 1
ATOM 681 C C . ASN A 1 89 ? 12.338 3.909 3.720 1.00 88.38 89 ASN A C 1
ATOM 683 O O . ASN A 1 89 ? 11.190 3.526 3.510 1.00 88.38 89 ASN A O 1
ATOM 687 N N . GLU A 1 90 ? 12.929 3.713 4.899 1.00 90.94 90 GLU A N 1
ATOM 688 C CA . GLU A 1 90 ? 12.229 3.098 6.035 1.00 90.94 90 GLU A CA 1
ATOM 689 C C . GLU A 1 90 ? 10.843 3.750 6.271 1.00 90.94 90 GLU A C 1
ATOM 691 O O . GLU A 1 90 ? 10.738 4.935 6.590 1.00 90.94 90 GLU A O 1
ATOM 696 N N . GLY A 1 91 ? 9.766 2.969 6.088 1.00 88.38 91 GLY A N 1
ATOM 697 C CA . GLY A 1 91 ? 8.380 3.410 6.300 1.00 88.38 91 GLY A CA 1
ATOM 698 C C . GLY A 1 91 ? 7.820 4.391 5.263 1.00 88.38 91 GLY A C 1
ATOM 699 O O . GLY A 1 91 ? 6.824 5.069 5.547 1.00 88.38 91 GLY A O 1
ATOM 700 N N . GLN A 1 92 ? 8.456 4.491 4.094 1.00 91.25 92 GLN A N 1
ATOM 701 C CA . GLN A 1 92 ? 8.098 5.443 3.051 1.00 91.25 92 GLN A CA 1
ATOM 702 C C . GLN A 1 92 ? 8.392 4.912 1.643 1.00 91.25 92 GLN A C 1
ATOM 704 O O . GLN A 1 92 ? 9.419 4.284 1.411 1.00 91.25 92 GLN A O 1
ATOM 709 N N . ILE A 1 93 ? 7.532 5.251 0.684 1.00 94.06 93 ILE A N 1
ATOM 710 C CA . ILE A 1 93 ? 7.772 5.011 -0.741 1.00 94.06 93 ILE A CA 1
ATOM 711 C C . ILE A 1 93 ? 7.207 6.160 -1.577 1.00 94.06 93 ILE A C 1
ATOM 713 O O . ILE A 1 93 ? 6.131 6.687 -1.282 1.00 94.06 93 ILE A O 1
ATOM 717 N N . SER A 1 94 ? 7.948 6.584 -2.591 1.00 92.56 94 SER A N 1
ATOM 718 C CA . SER A 1 94 ? 7.469 7.533 -3.582 1.00 92.56 94 SER A CA 1
ATOM 719 C C . SER A 1 94 ? 6.519 6.838 -4.556 1.00 92.56 94 SER A C 1
ATOM 721 O O . SER A 1 94 ? 6.609 5.646 -4.837 1.00 92.56 94 SER A O 1
ATOM 723 N N . ILE A 1 95 ? 5.520 7.589 -4.982 1.00 89.44 95 ILE A N 1
ATOM 724 C CA . ILE A 1 95 ? 4.388 7.109 -5.769 1.00 89.44 95 ILE A CA 1
ATOM 725 C C . ILE A 1 95 ? 4.078 8.074 -6.911 1.00 89.44 95 ILE A C 1
ATOM 727 O O . ILE A 1 95 ? 2.952 8.134 -7.409 1.00 89.44 95 ILE A O 1
ATOM 731 N N . GLY A 1 96 ? 5.061 8.893 -7.279 1.00 84.62 96 GLY A N 1
ATOM 732 C CA . GLY A 1 96 ? 4.854 9.954 -8.232 1.00 84.62 96 GLY A CA 1
ATOM 733 C C . GLY A 1 96 ? 5.869 11.081 -8.163 1.00 84.62 96 GLY A C 1
ATOM 734 O O . GLY A 1 96 ? 6.893 11.058 -7.490 1.00 84.62 96 GLY A O 1
ATOM 735 N N . ALA A 1 97 ? 5.533 12.117 -8.913 1.00 73.94 97 ALA A N 1
ATOM 736 C CA . ALA A 1 97 ? 6.411 13.178 -9.337 1.00 73.94 97 ALA A CA 1
ATOM 737 C C . ALA A 1 97 ? 6.662 14.306 -8.331 1.00 73.94 97 ALA A C 1
ATOM 739 O O . ALA A 1 97 ? 6.591 15.462 -8.732 1.00 73.94 97 ALA A O 1
ATOM 740 N N . GLY A 1 98 ? 7.009 14.038 -7.074 1.00 69.31 98 GLY A N 1
ATOM 741 C CA . GLY A 1 98 ? 7.151 15.131 -6.112 1.00 69.31 98 GLY A CA 1
ATOM 742 C C . GLY A 1 98 ? 7.603 14.726 -4.718 1.00 69.31 98 GLY A C 1
ATOM 743 O O . GLY A 1 98 ? 7.753 13.553 -4.403 1.00 69.31 98 GLY A O 1
ATOM 744 N N . ASN A 1 99 ? 7.806 15.740 -3.874 1.00 76.25 99 ASN A N 1
ATOM 745 C CA . ASN A 1 99 ? 8.253 15.584 -2.486 1.00 76.25 99 ASN A CA 1
ATOM 746 C C . ASN A 1 99 ? 7.146 15.900 -1.460 1.00 76.25 99 ASN A C 1
ATOM 748 O O . ASN A 1 99 ? 7.439 16.228 -0.309 1.00 76.25 99 ASN A O 1
ATOM 752 N N . ASP A 1 100 ? 5.881 15.852 -1.879 1.00 80.00 100 ASP A N 1
ATOM 753 C CA . ASP A 1 100 ? 4.713 16.156 -1.050 1.00 80.00 100 ASP A CA 1
ATOM 754 C C . ASP A 1 100 ? 3.884 14.897 -0.720 1.00 80.00 100 ASP A C 1
ATOM 756 O O . ASP A 1 100 ? 4.218 13.774 -1.094 1.00 80.00 100 ASP A O 1
ATOM 760 N N . THR A 1 101 ? 2.790 15.082 0.021 1.00 78.81 101 THR A N 1
ATOM 761 C CA . THR A 1 101 ? 1.929 13.990 0.500 1.00 78.81 101 THR A CA 1
ATOM 762 C C . THR A 1 101 ? 1.062 13.335 -0.573 1.00 78.81 101 THR A C 1
ATOM 764 O O . THR A 1 101 ? 0.456 12.300 -0.289 1.00 78.81 101 THR A O 1
ATOM 767 N N . GLU A 1 102 ? 0.971 13.925 -1.765 1.00 86.06 102 GLU A N 1
ATOM 768 C CA . GLU A 1 102 ? 0.281 13.341 -2.918 1.00 86.06 102 GLU A CA 1
ATOM 769 C C . GLU A 1 102 ? 1.219 12.465 -3.753 1.00 86.06 102 GLU A C 1
ATOM 771 O O . GLU A 1 102 ? 0.760 11.566 -4.454 1.00 86.06 102 GLU A O 1
ATOM 776 N N . HIS A 1 103 ? 2.528 12.669 -3.621 1.00 91.31 103 HIS A N 1
ATOM 777 C CA . HIS A 1 103 ? 3.558 11.960 -4.377 1.00 91.31 103 HIS A CA 1
ATOM 778 C C . HIS A 1 103 ? 4.379 10.979 -3.534 1.00 91.31 103 HIS A C 1
ATOM 780 O O . HIS A 1 103 ? 5.207 10.246 -4.070 1.00 91.31 103 HIS A O 1
ATOM 786 N N . ILE A 1 104 ? 4.150 10.931 -2.221 1.00 90.69 104 ILE A N 1
ATOM 787 C CA . ILE A 1 104 ? 4.869 10.049 -1.302 1.00 90.69 104 ILE A CA 1
ATOM 788 C C . ILE A 1 104 ? 3.899 9.421 -0.301 1.00 90.69 104 ILE A C 1
ATOM 790 O O . ILE A 1 104 ? 3.179 10.120 0.418 1.00 90.69 104 ILE A O 1
ATOM 794 N N . LEU A 1 105 ? 3.947 8.095 -0.173 1.00 92.50 105 LEU A N 1
ATOM 795 C CA . LEU A 1 105 ? 3.344 7.370 0.941 1.00 92.50 105 LEU A CA 1
ATOM 796 C C . LEU A 1 105 ? 4.322 7.304 2.107 1.00 92.50 105 LEU A C 1
ATOM 798 O O . LEU A 1 105 ? 5.476 6.924 1.960 1.00 92.50 105 LEU A O 1
ATOM 802 N N . THR A 1 106 ? 3.840 7.654 3.288 1.00 90.56 106 THR A N 1
ATOM 803 C CA . THR A 1 106 ? 4.580 7.653 4.549 1.00 90.56 106 THR A CA 1
ATOM 804 C C . THR A 1 106 ? 3.680 7.122 5.656 1.00 90.56 106 THR A C 1
ATOM 806 O O . THR A 1 106 ? 2.460 7.036 5.506 1.00 90.56 106 THR A O 1
ATOM 809 N N . LEU A 1 107 ? 4.235 6.898 6.845 1.00 82.81 107 LEU A N 1
ATOM 810 C CA . LEU A 1 107 ? 3.442 6.628 8.051 1.00 82.81 107 LEU A CA 1
ATOM 811 C C . LEU A 1 107 ? 2.306 7.634 8.321 1.00 82.81 107 LEU A C 1
ATOM 813 O O . LEU A 1 107 ? 1.328 7.280 8.979 1.00 82.81 107 LEU A O 1
ATOM 817 N N . ARG A 1 108 ? 2.418 8.884 7.851 1.00 82.31 108 ARG A N 1
ATOM 818 C CA . ARG A 1 108 ? 1.428 9.938 8.128 1.00 82.31 108 ARG A CA 1
ATOM 819 C C . ARG A 1 108 ? 0.153 9.795 7.298 1.00 82.31 108 ARG A C 1
ATOM 821 O O . ARG A 1 108 ? -0.909 10.161 7.789 1.00 82.31 108 ARG A O 1
ATOM 828 N N . ASN A 1 109 ? 0.256 9.279 6.073 1.00 85.19 109 ASN A N 1
ATOM 829 C CA . ASN A 1 109 ? -0.861 9.155 5.127 1.00 85.19 109 ASN A CA 1
ATOM 830 C C . ASN A 1 109 ? -1.179 7.697 4.737 1.00 85.19 109 ASN A C 1
ATOM 832 O O . ASN A 1 109 ? -2.205 7.465 4.102 1.00 85.19 109 ASN A O 1
ATOM 836 N N . ALA A 1 110 ? -0.384 6.710 5.172 1.00 88.75 110 ALA A N 1
ATOM 837 C CA . ALA A 1 110 ? -0.603 5.288 4.883 1.00 88.75 110 ALA A CA 1
ATOM 838 C C . ALA A 1 110 ? -2.019 4.809 5.238 1.00 88.75 110 ALA A C 1
ATOM 840 O O . ALA A 1 110 ? -2.634 4.092 4.461 1.00 88.75 110 ALA A O 1
ATOM 841 N N . ALA A 1 111 ? -2.576 5.244 6.373 1.00 86.69 111 ALA A N 1
ATOM 842 C CA . ALA A 1 111 ? -3.917 4.829 6.797 1.00 86.69 111 ALA A CA 1
ATOM 843 C C . ALA A 1 111 ? -5.039 5.421 5.925 1.00 86.69 111 ALA A C 1
ATOM 845 O O . ALA A 1 111 ? -6.093 4.812 5.771 1.00 86.69 111 ALA A O 1
ATOM 846 N N . GLU A 1 112 ? -4.844 6.622 5.376 1.00 87.12 112 GLU A N 1
ATOM 847 C CA . GLU A 1 112 ? -5.796 7.229 4.441 1.00 87.12 112 GLU A CA 1
ATOM 848 C C . GLU A 1 112 ? -5.737 6.520 3.088 1.00 87.12 112 GLU A C 1
ATOM 850 O O . GLU A 1 112 ? -6.772 6.138 2.548 1.00 87.12 112 GLU A O 1
ATOM 855 N N . PHE A 1 113 ? -4.524 6.278 2.589 1.00 92.75 113 PHE A N 1
ATOM 856 C CA . PHE A 1 113 ? -4.301 5.549 1.346 1.00 92.75 113 PHE A CA 1
ATOM 857 C C . PHE A 1 113 ? -4.806 4.102 1.420 1.00 92.75 113 PHE A C 1
ATOM 859 O O . PHE A 1 113 ? -5.480 3.628 0.516 1.00 92.75 113 PHE A O 1
ATOM 866 N N . GLN A 1 114 ? -4.555 3.400 2.524 1.00 92.12 114 GLN A N 1
ATOM 867 C CA . GLN A 1 114 ? -5.081 2.055 2.730 1.00 92.12 114 GLN A CA 1
ATOM 868 C C . GLN A 1 114 ? -6.610 2.022 2.585 1.00 92.12 114 GLN A C 1
ATOM 870 O O . GLN A 1 114 ? -7.148 1.163 1.890 1.00 92.12 114 GLN A O 1
ATOM 875 N N . LYS A 1 115 ? -7.320 2.968 3.211 1.00 88.12 115 LYS A N 1
ATOM 876 C CA . LYS A 1 115 ? -8.786 3.036 3.132 1.00 88.12 115 LYS A CA 1
ATOM 877 C C . LYS A 1 115 ? -9.290 3.215 1.708 1.00 88.12 115 LYS A C 1
ATOM 879 O O . LYS A 1 115 ? -10.316 2.638 1.363 1.00 88.12 115 LYS A O 1
ATOM 884 N N . SER A 1 116 ? -8.606 4.017 0.892 1.00 91.75 116 SER A N 1
ATOM 885 C CA . SER A 1 116 ? -9.046 4.272 -0.481 1.00 91.75 116 SER A CA 1
ATOM 886 C C . SER A 1 116 ? -8.887 3.053 -1.394 1.00 91.75 116 SER A C 1
ATOM 888 O O . SER A 1 116 ? -9.593 2.964 -2.399 1.00 91.75 116 SER A O 1
ATOM 890 N N . ILE A 1 117 ? -8.031 2.090 -1.030 1.00 94.50 117 ILE A N 1
ATOM 891 C CA . ILE A 1 117 ? -7.807 0.852 -1.793 1.00 94.50 117 ILE A CA 1
ATOM 892 C C . ILE A 1 117 ? -8.446 -0.396 -1.163 1.00 94.50 117 ILE A C 1
ATOM 894 O O . ILE A 1 117 ? -8.453 -1.457 -1.784 1.00 94.50 117 ILE A O 1
ATOM 898 N N . ASP A 1 118 ? -9.015 -0.286 0.039 1.00 90.75 118 ASP A N 1
ATOM 899 C CA . ASP A 1 118 ? -9.426 -1.432 0.859 1.00 90.75 118 ASP A CA 1
ATOM 900 C C . ASP A 1 118 ? -10.454 -2.354 0.187 1.00 90.75 118 ASP A C 1
ATOM 902 O O . ASP A 1 118 ? -10.424 -3.573 0.338 1.00 90.75 118 ASP A O 1
ATOM 906 N N . THR A 1 119 ? -11.361 -1.791 -0.611 1.00 90.25 119 THR A N 1
ATOM 907 C CA . THR A 1 119 ? -12.373 -2.579 -1.338 1.00 90.25 119 THR A CA 1
ATOM 908 C C . THR A 1 119 ? -11.778 -3.357 -2.518 1.00 90.25 119 THR A C 1
ATOM 910 O O . THR A 1 119 ? -12.369 -4.340 -2.957 1.00 90.25 119 THR A O 1
ATOM 913 N N . TYR A 1 120 ? -10.597 -2.967 -2.995 1.00 94.38 120 TYR A N 1
ATOM 914 C CA . TYR A 1 120 ? -10.034 -3.412 -4.270 1.00 94.38 120 TYR A CA 1
ATOM 915 C C . TYR A 1 120 ? -8.784 -4.282 -4.117 1.00 94.38 120 TYR A C 1
ATOM 917 O O . TYR A 1 120 ? -8.440 -5.010 -5.039 1.00 94.38 120 TYR A O 1
ATOM 925 N N . VAL A 1 121 ? -8.105 -4.232 -2.970 1.00 95.25 121 VAL A N 1
ATOM 926 C CA . VAL A 1 121 ? -6.809 -4.895 -2.758 1.00 95.25 121 VAL A CA 1
ATOM 927 C C . VAL A 1 121 ? -6.911 -5.951 -1.661 1.00 95.25 121 VAL A C 1
ATOM 929 O O . VAL A 1 121 ? -7.570 -5.739 -0.639 1.00 95.25 121 VAL A O 1
ATOM 932 N N . ASP A 1 122 ? -6.270 -7.099 -1.873 1.00 92.38 122 ASP A N 1
ATOM 933 C CA . ASP A 1 122 ? -6.052 -8.128 -0.843 1.00 92.38 122 ASP A CA 1
ATOM 934 C C . ASP A 1 122 ? -4.588 -8.200 -0.382 1.00 92.38 122 ASP A C 1
ATOM 936 O O . ASP A 1 122 ? -4.304 -8.553 0.765 1.00 92.38 122 ASP A O 1
ATOM 940 N N . HIS A 1 123 ? -3.667 -7.797 -1.252 1.00 93.25 123 HIS A N 1
ATOM 941 C CA . HIS A 1 123 ? -2.240 -7.828 -1.016 1.00 93.25 123 HIS A CA 1
ATOM 942 C C . HIS A 1 123 ? -1.551 -6.665 -1.735 1.00 93.25 123 HIS A C 1
ATOM 944 O O . HIS A 1 123 ? -1.801 -6.405 -2.910 1.00 93.25 123 HIS A O 1
ATOM 950 N N . ILE A 1 124 ? -0.646 -5.973 -1.047 1.00 96.50 124 ILE A N 1
ATOM 951 C CA . ILE A 1 124 ? 0.252 -5.006 -1.685 1.00 96.50 124 ILE A CA 1
ATOM 952 C C . ILE A 1 124 ? 1.703 -5.327 -1.353 1.00 96.50 124 ILE A C 1
ATOM 954 O O . ILE A 1 124 ? 2.050 -5.558 -0.195 1.00 96.50 124 ILE A O 1
ATOM 958 N N . THR A 1 125 ? 2.556 -5.332 -2.368 1.00 96.62 125 THR A N 1
ATOM 959 C CA . THR A 1 125 ? 4.003 -5.424 -2.191 1.00 96.62 125 THR A CA 1
ATOM 960 C C . THR A 1 125 ? 4.650 -4.135 -2.674 1.00 96.62 125 THR A C 1
ATOM 962 O O . THR A 1 125 ? 4.327 -3.636 -3.749 1.00 96.62 125 THR A O 1
ATOM 965 N N . PHE A 1 126 ? 5.548 -3.588 -1.859 1.00 95.31 126 PHE A N 1
ATOM 966 C CA . PHE A 1 126 ? 6.319 -2.398 -2.187 1.00 95.31 126 PHE A CA 1
ATOM 967 C C . PHE A 1 126 ? 7.736 -2.792 -2.598 1.00 95.31 126 PHE A C 1
ATOM 969 O O . PHE A 1 126 ? 8.484 -3.390 -1.818 1.00 95.31 126 PHE A O 1
ATOM 976 N N . GLN A 1 127 ? 8.100 -2.423 -3.819 1.00 91.44 127 GLN A N 1
ATOM 977 C CA . GLN A 1 127 ? 9.426 -2.581 -4.392 1.00 91.44 127 GLN A CA 1
ATOM 978 C C . GLN A 1 127 ? 10.107 -1.220 -4.312 1.00 91.44 127 GLN A C 1
ATOM 980 O O . GLN A 1 127 ? 9.736 -0.268 -4.984 1.00 91.44 127 GLN A O 1
ATOM 985 N N . GLY A 1 128 ? 11.047 -1.092 -3.388 1.00 87.12 128 GLY A N 1
ATOM 986 C CA . GLY A 1 128 ? 11.707 0.175 -3.133 1.00 87.12 128 GLY A CA 1
ATOM 987 C C . GLY A 1 128 ? 12.758 0.024 -2.054 1.00 87.12 128 GLY A C 1
ATOM 988 O O . GLY A 1 128 ? 12.781 -0.960 -1.309 1.00 87.12 128 GLY A O 1
ATOM 989 N N . CYS A 1 129 ? 13.650 1.002 -1.972 1.00 87.12 129 CYS A N 1
ATOM 990 C CA . CYS A 1 129 ? 14.759 0.948 -1.036 1.00 87.12 129 CYS A CA 1
ATOM 991 C C . CYS A 1 129 ? 14.287 0.898 0.421 1.00 87.12 129 CYS A C 1
ATOM 993 O O . CYS A 1 129 ? 13.697 1.850 0.921 1.00 87.12 129 CYS A O 1
ATOM 995 N N . SER A 1 130 ? 14.584 -0.198 1.122 1.00 89.44 130 SER A N 1
ATOM 996 C CA . SER A 1 130 ? 14.477 -0.289 2.582 1.00 89.44 130 SER A CA 1
ATOM 997 C C . SER A 1 130 ? 13.088 0.035 3.165 1.00 89.44 130 SER A C 1
ATOM 999 O O . SER A 1 130 ? 12.978 0.379 4.340 1.00 89.44 130 SER A O 1
ATOM 1001 N N . VAL A 1 131 ? 12.007 -0.098 2.387 1.00 92.25 131 VAL A N 1
ATOM 1002 C CA . VAL A 1 131 ? 10.642 0.277 2.813 1.00 92.25 131 VAL A CA 1
ATOM 1003 C C . VAL A 1 131 ? 10.203 -0.494 4.058 1.00 92.25 131 VAL A C 1
ATOM 1005 O O . VAL A 1 131 ? 9.616 0.083 4.973 1.00 92.25 131 VAL A O 1
ATOM 1008 N N . GLY A 1 132 ? 10.532 -1.787 4.122 1.00 91.00 132 GLY A N 1
ATOM 1009 C CA . GLY A 1 132 ? 10.228 -2.669 5.250 1.00 91.00 132 GLY A CA 1
ATOM 1010 C C . GLY A 1 132 ? 11.230 -2.589 6.405 1.00 91.00 132 GLY A C 1
ATOM 1011 O O . GLY A 1 132 ? 11.083 -3.323 7.385 1.00 91.00 132 GLY A O 1
ATOM 1012 N N . ALA A 1 133 ? 12.253 -1.736 6.311 1.00 90.75 133 ALA A N 1
ATOM 1013 C CA . ALA A 1 133 ? 13.325 -1.678 7.294 1.00 90.75 133 ALA A CA 1
ATOM 1014 C C . ALA A 1 133 ? 12.859 -1.111 8.645 1.00 90.75 133 ALA A C 1
ATOM 1016 O O . ALA A 1 133 ? 11.900 -0.348 8.743 1.00 90.75 133 ALA A O 1
ATOM 1017 N N . GLY A 1 134 ? 13.568 -1.503 9.704 1.00 88.69 134 GLY A N 1
ATOM 1018 C CA . GLY A 1 134 ? 13.434 -0.915 11.035 1.00 88.69 134 GLY A CA 1
ATOM 1019 C C . GLY A 1 134 ? 12.028 -0.972 11.648 1.00 88.69 134 GLY A C 1
ATOM 1020 O O . GLY A 1 134 ? 11.269 -1.928 11.458 1.00 88.69 134 GLY A O 1
ATOM 1021 N N . LYS A 1 135 ? 11.722 -0.002 12.513 1.00 86.44 135 LYS A N 1
ATOM 1022 C CA . LYS A 1 135 ? 10.443 0.050 13.247 1.00 86.44 135 LYS A CA 1
ATOM 1023 C C . LYS A 1 135 ? 9.374 0.756 12.428 1.00 86.44 135 LYS A C 1
ATOM 1025 O O . LYS A 1 135 ? 8.213 0.346 12.481 1.00 86.44 135 LYS A O 1
ATOM 1030 N N . ASP A 1 136 ? 9.767 1.775 11.677 1.00 86.25 136 ASP A N 1
ATOM 1031 C CA . ASP A 1 136 ? 8.835 2.588 10.910 1.00 86.25 136 ASP A CA 1
ATOM 1032 C C . ASP A 1 136 ? 8.376 1.832 9.658 1.00 86.25 136 ASP A C 1
ATOM 1034 O O . ASP A 1 136 ? 7.181 1.839 9.364 1.00 86.25 136 ASP A O 1
ATOM 1038 N N . GLY A 1 137 ? 9.251 1.052 9.012 1.00 88.50 137 GLY A N 1
ATOM 1039 C CA . GLY A 1 137 ? 8.874 0.153 7.917 1.00 88.50 137 GLY A CA 1
ATOM 1040 C C . GLY A 1 137 ? 7.893 -0.930 8.351 1.00 88.50 137 GLY A C 1
ATOM 1041 O O . GLY A 1 137 ? 6.834 -1.097 7.747 1.00 88.50 137 GLY A O 1
ATOM 1042 N N . LYS A 1 138 ? 8.156 -1.598 9.482 1.00 89.19 138 LYS A N 1
ATOM 1043 C CA . LYS A 1 138 ? 7.200 -2.558 10.067 1.00 89.19 138 LYS A CA 1
ATOM 1044 C C . LYS A 1 138 ? 5.860 -1.910 10.400 1.00 89.19 138 LYS A C 1
ATOM 1046 O O . LYS A 1 138 ? 4.813 -2.500 10.144 1.00 89.19 138 LYS A O 1
ATOM 1051 N N . ARG A 1 139 ? 5.865 -0.698 10.968 1.00 90.94 139 ARG A N 1
ATOM 1052 C CA . ARG A 1 139 ? 4.621 0.013 11.290 1.00 90.94 139 ARG A CA 1
ATOM 1053 C C . ARG A 1 139 ? 3.858 0.414 10.028 1.00 90.94 139 ARG A C 1
ATOM 1055 O O . ARG A 1 139 ? 2.634 0.311 10.031 1.00 90.94 139 ARG A O 1
ATOM 1062 N N . PHE A 1 140 ? 4.557 0.834 8.979 1.00 90.88 140 PHE A N 1
ATOM 1063 C CA . PHE A 1 140 ? 3.976 1.173 7.683 1.00 90.88 140 PHE A CA 1
ATOM 1064 C C . PHE A 1 140 ? 3.290 -0.043 7.057 1.00 90.88 140 PHE A C 1
ATOM 1066 O O . PHE A 1 140 ? 2.102 0.022 6.749 1.00 90.88 140 PHE A O 1
ATOM 1073 N N . LEU A 1 141 ? 3.989 -1.180 6.983 1.00 93.25 141 LEU A N 1
ATOM 1074 C CA . LEU A 1 141 ? 3.424 -2.433 6.479 1.00 93.25 141 LEU A CA 1
ATOM 1075 C C . LEU A 1 141 ? 2.237 -2.914 7.319 1.00 93.25 141 LEU A C 1
ATOM 1077 O O . LEU A 1 141 ? 1.257 -3.392 6.756 1.00 93.25 141 LEU A O 1
ATOM 1081 N N . GLN A 1 142 ? 2.274 -2.737 8.645 1.00 90.38 142 GLN A N 1
ATOM 1082 C CA . GLN A 1 142 ? 1.153 -3.114 9.507 1.00 90.38 142 GLN A CA 1
ATOM 1083 C C . GLN A 1 142 ? -0.079 -2.274 9.178 1.00 90.38 142 GLN A C 1
ATOM 1085 O O . GLN A 1 142 ? -1.150 -2.832 8.972 1.00 90.38 142 GLN A O 1
ATOM 1090 N N . ILE A 1 143 ? 0.087 -0.947 9.074 1.00 87.50 143 ILE A N 1
ATOM 1091 C CA . ILE A 1 143 ? -1.005 -0.049 8.685 1.00 87.50 143 ILE A CA 1
ATOM 1092 C C . ILE A 1 143 ? -1.583 -0.493 7.350 1.00 87.50 143 ILE A C 1
ATOM 1094 O O . ILE A 1 143 ? -2.793 -0.578 7.254 1.00 87.50 143 ILE A O 1
ATOM 1098 N N . MET A 1 144 ? -0.758 -0.818 6.352 1.00 92.69 144 MET A N 1
ATOM 1099 C CA . MET A 1 144 ? -1.256 -1.295 5.061 1.00 92.69 144 MET A CA 1
ATOM 1100 C C . MET A 1 144 ? -2.022 -2.619 5.197 1.00 92.69 144 MET A C 1
ATOM 1102 O O . MET A 1 144 ? -3.146 -2.719 4.705 1.00 92.69 144 MET A O 1
ATOM 1106 N N . ALA A 1 145 ? -1.471 -3.598 5.917 1.00 90.81 145 ALA A N 1
ATOM 1107 C CA . ALA A 1 145 ? -2.046 -4.932 6.072 1.00 90.81 145 ALA A CA 1
ATOM 1108 C C . ALA A 1 145 ? -3.335 -4.978 6.914 1.00 90.81 145 ALA A C 1
ATOM 1110 O O . ALA A 1 145 ? -4.152 -5.863 6.674 1.00 90.81 145 ALA A O 1
ATOM 1111 N N . ASP A 1 146 ? -3.546 -4.041 7.851 1.00 85.19 146 ASP A N 1
ATOM 1112 C CA . ASP A 1 146 ? -4.639 -4.083 8.845 1.00 85.19 146 ASP A CA 1
ATOM 1113 C C . ASP A 1 146 ? -6.046 -4.300 8.231 1.00 85.19 146 ASP A C 1
ATOM 1115 O O . ASP A 1 146 ? -6.906 -4.901 8.870 1.00 85.19 146 ASP A O 1
ATOM 1119 N N . SER A 1 147 ? -6.289 -3.825 7.004 1.00 78.00 147 SER A N 1
ATOM 1120 C CA . SER A 1 147 ? -7.587 -3.859 6.309 1.00 78.00 147 SER A CA 1
ATOM 1121 C C . SER A 1 147 ? -7.551 -4.738 5.053 1.00 78.00 147 SER A C 1
ATOM 1123 O O . SER A 1 147 ? -8.401 -5.615 4.868 1.00 78.00 147 SER A O 1
ATOM 1125 N N . ILE A 1 148 ? -6.511 -4.594 4.220 1.00 86.62 148 ILE A N 1
ATOM 1126 C CA . ILE A 1 148 ? -6.394 -5.374 2.976 1.00 86.62 148 ILE A CA 1
ATOM 1127 C C . ILE A 1 148 ? -6.041 -6.842 3.256 1.00 86.62 148 ILE A C 1
ATOM 1129 O O . ILE A 1 148 ? -6.472 -7.726 2.517 1.00 86.62 148 ILE A O 1
ATOM 1133 N N . GLY A 1 149 ? -5.386 -7.127 4.386 1.00 86.38 149 GLY A N 1
ATOM 1134 C CA . GLY A 1 149 ? -5.043 -8.466 4.872 1.00 86.38 149 GLY A CA 1
ATOM 1135 C C . GLY A 1 149 ? -3.563 -8.799 4.754 1.00 86.38 149 GLY A C 1
ATOM 1136 O O . GLY A 1 149 ? -3.048 -9.552 5.577 1.00 86.38 149 GLY A O 1
ATOM 1137 N N . LYS A 1 150 ? -2.860 -8.240 3.766 1.00 94.00 150 LYS A N 1
ATOM 1138 C CA . LYS A 1 150 ? -1.452 -8.561 3.544 1.00 94.00 150 LYS A CA 1
ATOM 1139 C C . LYS A 1 150 ? -0.666 -7.383 2.974 1.00 94.00 150 LYS A C 1
ATOM 1141 O O . LYS A 1 150 ? -1.117 -6.736 2.030 1.00 94.00 150 LYS A O 1
ATOM 1146 N N . ALA A 1 151 ? 0.527 -7.132 3.511 1.00 95.94 151 ALA A N 1
ATOM 1147 C CA . ALA A 1 151 ? 1.477 -6.185 2.932 1.00 95.94 151 ALA A CA 1
ATOM 1148 C C . ALA A 1 151 ? 2.924 -6.671 3.081 1.00 95.94 151 ALA A C 1
ATOM 1150 O O . ALA A 1 151 ? 3.279 -7.232 4.121 1.00 95.94 151 ALA A O 1
ATOM 1151 N N . GLY A 1 152 ? 3.760 -6.421 2.071 1.00 95.94 152 GLY A N 1
ATOM 1152 C CA . GLY A 1 152 ? 5.165 -6.828 2.075 1.00 95.94 152 GLY A CA 1
ATOM 1153 C C . GLY A 1 152 ? 6.121 -5.798 1.475 1.00 95.94 152 GLY A C 1
ATOM 1154 O O . GLY A 1 152 ? 5.726 -4.989 0.638 1.00 95.94 152 GLY A O 1
ATOM 1155 N N . ALA A 1 153 ? 7.380 -5.813 1.918 1.00 95.69 153 ALA A N 1
ATOM 1156 C CA . ALA A 1 153 ? 8.478 -5.042 1.331 1.00 95.69 153 ALA A CA 1
ATOM 1157 C C . ALA A 1 153 ? 9.851 -5.590 1.756 1.00 95.69 153 ALA A C 1
ATOM 1159 O O . ALA A 1 153 ? 9.962 -6.342 2.724 1.00 95.69 153 ALA A O 1
ATOM 1160 N N . TRP A 1 154 ? 10.921 -5.163 1.086 1.00 92.81 154 TRP A N 1
ATOM 1161 C CA . TRP A 1 154 ? 12.294 -5.479 1.495 1.00 92.81 154 TRP A CA 1
ATOM 1162 C C . TRP A 1 154 ? 12.788 -4.574 2.631 1.00 92.81 154 TRP A C 1
ATOM 1164 O O . TRP A 1 154 ? 12.486 -3.380 2.670 1.00 92.81 154 TRP A O 1
ATOM 1174 N N . ASP A 1 155 ? 13.581 -5.135 3.549 1.00 91.88 155 ASP A N 1
ATOM 1175 C CA . ASP A 1 155 ? 14.251 -4.391 4.630 1.00 91.88 155 ASP A CA 1
ATOM 1176 C C . ASP A 1 155 ? 15.589 -3.752 4.225 1.00 91.88 155 ASP A C 1
ATOM 1178 O O . ASP A 1 155 ? 16.308 -3.226 5.075 1.00 91.88 155 ASP A O 1
ATOM 1182 N N . ALA A 1 156 ? 15.926 -3.804 2.939 1.00 88.12 156 ALA A N 1
ATOM 1183 C CA . ALA A 1 156 ? 17.156 -3.271 2.377 1.00 88.12 156 ALA A CA 1
ATOM 1184 C C . ALA A 1 156 ? 16.909 -2.696 0.977 1.00 88.12 156 ALA A C 1
ATOM 1186 O O . ALA A 1 156 ? 15.812 -2.803 0.423 1.00 88.12 156 ALA A O 1
ATOM 1187 N N . ASP A 1 157 ? 17.946 -2.096 0.398 1.00 86.44 157 ASP A N 1
ATOM 1188 C CA . ASP A 1 157 ? 17.862 -1.464 -0.913 1.00 86.44 157 ASP A CA 1
ATOM 1189 C C . ASP A 1 157 ? 17.598 -2.491 -2.022 1.00 86.44 157 ASP A C 1
ATOM 1191 O O . ASP A 1 157 ? 18.369 -3.437 -2.213 1.00 86.44 157 ASP A O 1
ATOM 1195 N N . VAL A 1 158 ? 16.510 -2.277 -2.767 1.00 84.75 158 VAL A N 1
ATOM 1196 C CA . VAL A 1 158 ? 16.245 -2.957 -4.035 1.00 84.75 158 VAL A CA 1
ATOM 1197 C C . VAL A 1 158 ? 16.936 -2.158 -5.135 1.00 84.75 158 VAL A C 1
ATOM 1199 O O . VAL A 1 158 ? 16.728 -0.952 -5.270 1.00 84.75 158 VAL A O 1
ATOM 1202 N N . ALA A 1 159 ? 17.785 -2.821 -5.913 1.00 84.94 159 ALA A N 1
ATOM 1203 C CA . ALA A 1 159 ? 18.522 -2.210 -7.011 1.00 84.94 159 ALA A CA 1
ATOM 1204 C C . ALA A 1 159 ? 18.221 -2.917 -8.330 1.00 84.94 159 ALA A C 1
ATOM 1206 O O . ALA A 1 159 ? 18.064 -4.139 -8.372 1.00 84.94 159 ALA A O 1
ATOM 1207 N N . VAL A 1 160 ? 18.216 -2.149 -9.416 1.00 83.12 160 VAL A N 1
ATOM 1208 C CA . VAL A 1 160 ? 18.055 -2.669 -10.774 1.00 83.12 160 VAL A CA 1
ATOM 1209 C C . VAL A 1 160 ? 19.426 -2.741 -11.439 1.00 83.12 160 VAL A C 1
ATOM 1211 O O . VAL A 1 160 ? 20.121 -1.730 -11.571 1.00 83.12 160 VAL A O 1
ATOM 1214 N N . ILE A 1 161 ? 19.830 -3.938 -11.867 1.00 78.00 161 ILE A N 1
ATOM 1215 C CA . ILE A 1 161 ? 21.108 -4.148 -12.559 1.00 78.00 161 ILE A CA 1
ATOM 1216 C C . ILE A 1 161 ? 20.846 -4.246 -14.054 1.00 78.00 161 ILE A C 1
ATOM 1218 O O . ILE A 1 161 ? 20.095 -5.110 -14.491 1.00 78.00 161 ILE A O 1
ATOM 1222 N N . ASN A 1 162 ? 21.452 -3.336 -14.824 1.00 76.62 162 ASN A N 1
ATOM 1223 C CA . ASN A 1 162 ? 21.385 -3.276 -16.292 1.00 76.62 162 ASN A CA 1
ATOM 1224 C C . ASN A 1 162 ? 19.973 -3.290 -16.912 1.00 76.62 162 ASN A C 1
ATOM 1226 O O . ASN A 1 162 ? 19.854 -3.372 -18.126 1.00 76.62 162 ASN A O 1
ATOM 1230 N N . SER A 1 163 ? 18.918 -3.083 -16.116 1.00 78.38 163 SER A N 1
ATOM 1231 C CA . SER A 1 163 ? 17.508 -3.261 -16.521 1.00 78.38 163 SER A CA 1
ATOM 1232 C C . SER A 1 163 ? 17.094 -4.717 -16.761 1.00 78.38 163 SER A C 1
ATOM 1234 O O . SER A 1 163 ? 16.025 -4.944 -17.312 1.00 78.38 163 SER A O 1
ATOM 1236 N N . ASP A 1 164 ? 17.899 -5.687 -16.320 1.00 80.69 164 ASP A N 1
ATOM 1237 C CA . ASP A 1 164 ? 17.658 -7.112 -16.575 1.00 80.69 164 ASP A CA 1
ATOM 1238 C C . ASP A 1 164 ? 16.950 -7.797 -15.397 1.00 80.69 164 ASP A C 1
ATOM 1240 O O . ASP A 1 164 ? 16.113 -8.681 -15.573 1.00 80.69 164 ASP A O 1
ATOM 1244 N N . TYR A 1 165 ? 17.308 -7.422 -14.165 1.00 82.88 165 TYR A N 1
ATOM 1245 C CA . TYR A 1 165 ? 16.745 -8.026 -12.961 1.00 82.88 165 TYR A CA 1
ATOM 1246 C C . TYR A 1 165 ? 16.863 -7.129 -11.729 1.00 82.88 165 TYR A C 1
ATOM 1248 O O . TYR A 1 165 ? 17.744 -6.268 -11.617 1.00 82.88 165 TYR A O 1
ATOM 1256 N N . PHE A 1 166 ? 15.983 -7.400 -10.766 1.00 88.00 166 PHE A N 1
ATOM 1257 C CA . PHE A 1 166 ? 16.066 -6.852 -9.422 1.00 88.00 166 PHE A CA 1
ATOM 1258 C C . PHE A 1 166 ? 17.106 -7.582 -8.583 1.00 88.00 166 PHE A C 1
ATOM 1260 O O . PHE A 1 166 ? 17.252 -8.807 -8.649 1.00 88.00 166 PHE A O 1
ATOM 1267 N N . THR A 1 167 ? 17.788 -6.825 -7.735 1.00 88.19 167 THR A N 1
ATOM 1268 C CA . THR A 1 167 ? 18.733 -7.343 -6.753 1.00 88.19 167 THR A CA 1
ATOM 1269 C C . THR A 1 167 ? 18.511 -6.738 -5.387 1.00 88.19 167 THR A C 1
ATOM 1271 O O . THR A 1 167 ? 18.062 -5.604 -5.259 1.00 88.19 167 THR A O 1
ATOM 1274 N N . VAL A 1 168 ? 18.895 -7.501 -4.372 1.00 86.06 168 VAL A N 1
ATOM 1275 C CA . VAL A 1 168 ? 18.973 -7.061 -2.979 1.00 86.06 168 VAL A CA 1
ATOM 1276 C C . VAL A 1 168 ? 20.277 -7.569 -2.366 1.00 86.06 168 VAL A C 1
ATOM 1278 O O . VAL A 1 168 ? 20.830 -8.562 -2.854 1.00 86.06 168 VAL A O 1
ATOM 1281 N N . PRO A 1 169 ? 20.783 -6.959 -1.282 1.00 86.56 169 PRO A N 1
ATOM 1282 C CA . PRO A 1 169 ? 21.867 -7.547 -0.503 1.00 86.56 169 PRO A CA 1
ATOM 1283 C C . PRO A 1 169 ? 21.548 -8.994 -0.102 1.00 86.56 169 PRO A C 1
ATOM 1285 O O . PRO A 1 169 ? 20.402 -9.328 0.201 1.00 86.56 169 PRO A O 1
ATOM 1288 N N . VAL A 1 170 ? 22.552 -9.873 -0.042 1.00 84.00 170 VAL A N 1
ATOM 1289 C CA . VAL A 1 170 ? 22.345 -11.278 0.373 1.00 84.00 170 VAL A CA 1
ATOM 1290 C C . VAL A 1 170 ? 21.667 -11.368 1.748 1.00 84.00 170 VAL A C 1
ATOM 1292 O O . VAL A 1 170 ? 20.796 -12.220 1.949 1.00 84.00 170 VAL A O 1
ATOM 1295 N N . SER A 1 171 ? 22.007 -10.446 2.653 1.00 84.62 171 SER A N 1
ATOM 1296 C CA . SER A 1 171 ? 21.446 -10.327 4.003 1.00 84.62 171 SER A CA 1
ATOM 1297 C C . SER A 1 171 ? 20.021 -9.772 4.062 1.00 84.62 171 SER A C 1
ATOM 1299 O O . SER A 1 171 ? 19.420 -9.821 5.134 1.00 84.62 171 SER A O 1
ATOM 1301 N N . ALA A 1 172 ? 19.500 -9.226 2.960 1.00 86.38 172 ALA A N 1
ATOM 1302 C CA . ALA A 1 172 ? 18.172 -8.632 2.918 1.00 86.38 172 ALA A CA 1
ATOM 1303 C C . ALA A 1 172 ? 17.086 -9.683 3.159 1.00 86.38 172 ALA A C 1
ATOM 1305 O O . ALA A 1 172 ? 17.162 -10.822 2.663 1.00 86.38 172 ALA A O 1
ATOM 1306 N N . LYS A 1 173 ? 16.060 -9.264 3.892 1.00 90.25 173 LYS A N 1
ATOM 1307 C CA . LYS A 1 173 ? 14.879 -10.042 4.241 1.00 90.25 173 LYS A CA 1
ATOM 1308 C C . LYS A 1 173 ? 13.648 -9.386 3.638 1.00 90.25 173 LYS A C 1
ATOM 1310 O O . LYS A 1 173 ? 13.492 -8.166 3.651 1.00 90.25 173 LYS A O 1
ATOM 1315 N N . PHE A 1 174 ? 12.751 -10.228 3.147 1.00 91.88 174 PHE A N 1
ATOM 1316 C CA . PHE A 1 174 ? 11.406 -9.796 2.822 1.00 91.88 174 PHE A CA 1
ATOM 1317 C C . PHE A 1 174 ? 10.602 -9.725 4.121 1.00 91.88 174 PHE A C 1
ATOM 1319 O O . PHE A 1 174 ? 10.493 -10.715 4.850 1.00 91.88 174 PHE A O 1
ATOM 1326 N N . VAL A 1 175 ? 10.106 -8.538 4.447 1.00 92.25 175 VAL A N 1
ATOM 1327 C CA . VAL A 1 175 ? 9.252 -8.291 5.606 1.00 92.25 175 VAL A CA 1
ATOM 1328 C C . VAL A 1 175 ? 7.818 -8.356 5.128 1.00 92.25 175 VAL A C 1
ATOM 1330 O O . VAL A 1 175 ? 7.400 -7.551 4.302 1.00 92.25 175 VAL A O 1
ATOM 1333 N N . GLU A 1 176 ? 7.068 -9.304 5.669 1.00 94.62 176 GLU A N 1
ATOM 1334 C CA . GLU A 1 176 ? 5.678 -9.545 5.315 1.00 94.62 176 GLU A CA 1
ATOM 1335 C C . GLU A 1 176 ? 4.816 -9.514 6.575 1.00 94.62 176 GLU A C 1
ATOM 1337 O O . GLU A 1 176 ? 5.178 -10.085 7.607 1.00 94.62 176 GLU A O 1
ATOM 1342 N N . ILE A 1 177 ? 3.674 -8.836 6.489 1.00 91.00 177 ILE A N 1
ATOM 1343 C CA . ILE A 1 177 ? 2.652 -8.826 7.530 1.00 91.00 177 ILE A CA 1
ATOM 1344 C C . ILE A 1 177 ? 1.376 -9.412 6.944 1.00 91.00 177 ILE A C 1
ATOM 1346 O O . ILE A 1 177 ? 0.866 -8.925 5.935 1.00 91.00 177 ILE A O 1
ATOM 1350 N N . VAL A 1 178 ? 0.865 -10.449 7.609 1.00 90.00 178 VAL A N 1
ATOM 1351 C CA . VAL A 1 178 ? -0.375 -11.146 7.260 1.00 90.00 178 VAL A CA 1
ATOM 1352 C C . VAL A 1 178 ? -1.356 -11.018 8.423 1.00 90.00 178 VAL A C 1
ATOM 1354 O O . VAL A 1 178 ? -1.042 -11.366 9.561 1.00 90.00 178 VAL A O 1
ATOM 1357 N N . VAL A 1 179 ? -2.556 -10.526 8.132 1.00 83.75 179 VAL A N 1
ATOM 1358 C CA . VAL A 1 179 ? -3.671 -10.373 9.067 1.00 83.75 179 VAL A CA 1
ATOM 1359 C C . VAL A 1 179 ? -4.761 -11.364 8.654 1.00 83.75 179 VAL A C 1
ATOM 1361 O O . VAL A 1 179 ? -5.584 -11.083 7.784 1.00 83.75 179 VAL A O 1
ATOM 1364 N N . ASN A 1 180 ? -4.726 -12.554 9.264 1.00 67.88 180 ASN A N 1
ATOM 1365 C CA . ASN A 1 180 ? -5.643 -13.663 8.957 1.00 67.88 180 ASN A CA 1
ATOM 1366 C C . ASN A 1 180 ? -7.064 -13.400 9.468 1.00 67.88 180 ASN A C 1
ATOM 1368 O O . ASN A 1 180 ? -8.039 -13.678 8.777 1.00 67.88 180 ASN A O 1
ATOM 1372 N N . ASP A 1 181 ? -7.171 -12.789 10.646 1.00 62.91 181 ASP A N 1
ATOM 1373 C CA . ASP A 1 181 ? -8.434 -12.309 11.186 1.00 62.91 181 ASP A CA 1
ATOM 1374 C C . ASP A 1 181 ? -8.539 -10.824 10.884 1.00 62.91 181 ASP A C 1
ATOM 1376 O O . ASP A 1 181 ? -8.128 -9.978 11.687 1.00 62.91 181 ASP A O 1
ATOM 1380 N N . LYS A 1 182 ? -9.090 -10.508 9.707 1.00 54.84 182 LYS A N 1
ATOM 1381 C CA . LYS A 1 182 ? -9.562 -9.160 9.384 1.00 54.84 182 LYS A CA 1
ATOM 1382 C C . LYS A 1 182 ? -10.664 -8.816 10.376 1.00 54.84 182 LYS A C 1
ATOM 1384 O O . LYS A 1 182 ? -11.850 -8.975 10.100 1.00 54.84 182 LYS A O 1
ATOM 1389 N N . LYS A 1 183 ? -10.291 -8.370 11.574 1.00 47.78 183 LYS A N 1
ATOM 1390 C CA . LYS A 1 183 ? -11.211 -7.596 12.392 1.00 47.78 183 LYS A CA 1
ATOM 1391 C C . LYS A 1 183 ? -11.560 -6.421 11.499 1.00 47.78 183 LYS A C 1
ATOM 1393 O O . LYS A 1 183 ? -10.645 -5.679 11.151 1.00 47.78 183 LYS A O 1
ATOM 1398 N N . GLU A 1 184 ? -12.830 -6.294 11.090 1.00 47.16 184 GLU A N 1
ATOM 1399 C CA . GLU A 1 184 ? -13.353 -5.023 10.577 1.00 47.16 184 GLU A CA 1
ATOM 1400 C C . GLU A 1 184 ? -12.650 -3.943 11.394 1.00 47.16 184 GLU A C 1
ATOM 1402 O O . GLU A 1 184 ? -12.750 -3.987 12.630 1.00 47.16 184 GLU A O 1
ATOM 1407 N N . ILE A 1 185 ? -11.833 -3.086 10.762 1.00 45.97 185 ILE A N 1
ATOM 1408 C CA . ILE A 1 185 ? -11.153 -2.015 11.489 1.00 45.97 185 ILE A CA 1
ATOM 1409 C C . ILE A 1 185 ? -12.264 -1.091 11.953 1.00 45.97 185 ILE A C 1
ATOM 1411 O O . ILE A 1 185 ? -12.650 -0.137 11.289 1.00 45.97 185 ILE A O 1
ATOM 1415 N N . GLN A 1 186 ? -12.827 -1.426 13.100 1.00 50.81 186 GLN A N 1
ATOM 1416 C CA . GLN A 1 186 ? -13.891 -0.697 13.713 1.00 50.81 186 GLN A CA 1
ATOM 1417 C C . GLN A 1 186 ? -13.209 0.482 14.386 1.00 50.81 186 GLN A C 1
ATOM 1419 O O . GLN A 1 186 ? -12.575 0.343 15.437 1.00 50.81 186 GLN A O 1
ATOM 1424 N N . TYR A 1 187 ? -13.288 1.645 13.744 1.00 50.69 187 TYR A N 1
ATOM 1425 C CA . TYR A 1 187 ? -12.807 2.901 14.292 1.00 50.69 187 TYR A CA 1
ATOM 1426 C C . TYR A 1 187 ? -13.609 3.203 15.550 1.00 50.69 187 TYR A C 1
ATOM 1428 O O . TYR A 1 187 ? -14.723 3.725 15.506 1.00 50.69 187 TYR A O 1
ATOM 1436 N N . ASN A 1 188 ? -13.034 2.815 16.684 1.00 54.00 188 ASN A N 1
ATOM 1437 C CA . ASN A 1 188 ? -13.603 3.047 17.995 1.00 54.00 188 ASN A CA 1
ATOM 1438 C C . ASN A 1 188 ? -13.423 4.522 18.343 1.00 54.00 188 ASN A C 1
ATOM 1440 O O . ASN A 1 188 ? -12.353 4.941 18.780 1.00 54.00 188 ASN A O 1
ATOM 1444 N N . VAL A 1 189 ? -14.476 5.305 18.146 1.00 56.56 189 VAL A N 1
ATOM 1445 C CA . VAL A 1 189 ? -14.536 6.707 18.545 1.00 56.56 189 VAL A CA 1
ATOM 1446 C C . VAL A 1 189 ? -14.937 6.740 20.017 1.00 56.56 189 VAL A C 1
ATOM 1448 O O . VAL A 1 189 ? -16.079 6.400 20.334 1.00 56.56 189 VAL A O 1
ATOM 1451 N N . PRO A 1 190 ? -14.034 7.099 20.946 1.00 57.56 190 PRO A N 1
ATOM 1452 C CA . PRO A 1 190 ? -14.409 7.239 22.342 1.00 57.56 190 PRO A CA 1
ATOM 1453 C C . PRO A 1 190 ? -15.408 8.389 22.480 1.00 57.56 190 PRO A C 1
ATOM 1455 O O . PRO A 1 190 ? -15.175 9.484 21.955 1.00 57.56 190 PRO A O 1
ATOM 1458 N N . VAL A 1 191 ? -16.511 8.138 23.187 1.00 60.81 191 VAL A N 1
ATOM 1459 C CA . VAL A 1 191 ? -17.530 9.157 23.453 1.00 60.81 191 VAL A CA 1
ATOM 1460 C C . VAL A 1 191 ? -17.863 9.272 24.932 1.00 60.81 191 VAL A C 1
ATOM 1462 O O . VAL A 1 191 ? -17.902 8.279 25.656 1.00 60.81 191 VAL A O 1
ATOM 1465 N N . VAL A 1 192 ? -18.109 10.501 25.376 1.00 60.78 192 VAL A N 1
ATOM 1466 C CA . VAL A 1 192 ? -18.667 10.810 26.699 1.00 60.78 192 VAL A CA 1
ATOM 1467 C C . VAL A 1 192 ? -20.039 11.434 26.489 1.00 60.78 192 VAL A C 1
ATOM 1469 O O . VAL A 1 192 ? -20.183 12.335 25.656 1.00 60.78 192 VAL A O 1
ATOM 1472 N N . ILE A 1 193 ? -21.025 10.954 27.240 1.00 69.38 193 ILE A N 1
ATOM 1473 C CA . ILE A 1 193 ? -22.425 11.369 27.145 1.00 69.38 193 ILE A CA 1
ATOM 1474 C C . ILE A 1 193 ? -22.803 12.069 28.442 1.00 69.38 193 ILE A C 1
ATOM 1476 O O . ILE A 1 193 ? -22.495 11.577 29.522 1.00 69.38 193 ILE A O 1
ATOM 1480 N N . ASN A 1 194 ? -23.454 13.220 28.342 1.00 65.31 194 ASN A N 1
ATOM 1481 C CA . ASN A 1 194 ? -24.018 13.914 29.497 1.00 65.31 194 ASN A CA 1
ATOM 1482 C C . ASN A 1 194 ? -25.529 13.959 29.321 1.00 65.31 194 ASN A C 1
ATOM 1484 O O . ASN A 1 194 ? -26.002 14.543 28.346 1.00 65.31 194 ASN A O 1
ATOM 1488 N N . CYS A 1 195 ? -26.240 13.323 30.243 1.00 69.38 195 CYS A N 1
ATOM 1489 C CA . CYS A 1 195 ? -27.689 13.371 30.349 1.00 69.38 195 CYS A CA 1
ATOM 1490 C C . CYS A 1 195 ? -28.041 14.585 31.205 1.00 69.38 195 CYS A C 1
ATOM 1492 O O . CYS A 1 195 ? -27.584 14.688 32.347 1.00 69.38 195 CYS A O 1
ATOM 1494 N N . VAL A 1 196 ? -28.791 15.513 30.627 1.00 64.38 196 VAL A N 1
ATOM 1495 C CA . VAL A 1 196 ? -29.223 16.751 31.283 1.00 64.38 196 VAL A CA 1
ATOM 1496 C C . VAL A 1 196 ? -30.605 16.541 31.894 1.00 64.38 196 VAL A C 1
ATOM 1498 O O . VAL A 1 196 ? -31.437 15.844 31.305 1.00 64.38 196 VAL A O 1
ATOM 1501 N N . GLY A 1 197 ? -30.840 17.131 33.066 1.00 64.69 197 GLY A N 1
ATOM 1502 C CA . GLY A 1 197 ? -32.145 17.086 33.721 1.00 64.69 197 GLY A CA 1
ATOM 1503 C C . GLY A 1 197 ? -32.586 15.677 34.113 1.00 64.69 197 GLY A C 1
ATOM 1504 O O . GLY A 1 197 ? -31.757 14.813 34.401 1.00 64.69 197 GLY A O 1
ATOM 1505 N N . ASN A 1 198 ? -33.895 15.428 34.054 1.00 65.81 198 ASN A N 1
ATOM 1506 C CA . ASN A 1 198 ? -34.507 14.126 34.355 1.00 65.81 198 ASN A CA 1
ATOM 1507 C C . ASN A 1 198 ? -34.427 13.099 33.204 1.00 65.81 198 ASN A C 1
ATOM 1509 O O . ASN A 1 198 ? -35.205 12.145 33.170 1.00 65.81 198 ASN A O 1
ATOM 1513 N N . THR A 1 199 ? -33.520 13.285 32.237 1.00 66.44 199 THR A N 1
ATOM 1514 C CA . THR A 1 199 ? -33.348 12.341 31.121 1.00 66.44 199 THR A CA 1
ATOM 1515 C C . THR A 1 199 ? -33.000 10.955 31.657 1.00 66.44 199 THR A C 1
ATOM 1517 O O . THR A 1 199 ? -31.972 10.790 32.320 1.00 66.44 199 THR A O 1
ATOM 1520 N N . ASP A 1 200 ? -33.815 9.949 31.327 1.00 67.94 200 ASP A N 1
ATOM 1521 C CA . ASP A 1 200 ? -33.540 8.572 31.726 1.00 67.94 200 ASP A CA 1
ATOM 1522 C C . ASP A 1 200 ? -32.248 8.075 31.036 1.00 67.94 200 ASP A C 1
ATOM 1524 O O . ASP A 1 200 ? -32.194 7.937 29.807 1.00 67.94 200 ASP A O 1
ATOM 1528 N N . PRO A 1 201 ? -31.177 7.788 31.801 1.00 64.19 201 PRO A N 1
ATOM 1529 C CA . PRO A 1 201 ? -29.918 7.310 31.245 1.00 64.19 201 PRO A CA 1
ATOM 1530 C C . PRO A 1 201 ? -30.052 5.951 30.545 1.00 64.19 201 PRO A C 1
ATOM 1532 O O . PRO A 1 201 ? -29.181 5.603 29.754 1.00 64.19 201 PRO A O 1
ATOM 1535 N N . ASN A 1 202 ? -31.124 5.192 30.784 1.00 71.06 202 ASN A N 1
ATOM 1536 C CA . ASN A 1 202 ? -31.353 3.903 30.131 1.00 71.06 202 ASN A CA 1
ATOM 1537 C C . ASN A 1 202 ? -31.755 4.050 28.650 1.00 71.06 202 ASN A C 1
ATOM 1539 O O . ASN A 1 202 ? -31.587 3.119 27.864 1.00 71.06 202 ASN A O 1
ATOM 1543 N N . VAL A 1 203 ? -32.223 5.231 28.227 1.00 71.19 203 VAL A N 1
ATOM 1544 C CA . VAL A 1 203 ? -32.554 5.518 26.817 1.00 71.19 203 VAL A CA 1
ATOM 1545 C C . VAL A 1 203 ? -31.282 5.737 25.981 1.00 71.19 203 VAL A C 1
ATOM 1547 O O . VAL A 1 203 ? -31.271 5.526 24.764 1.00 71.19 20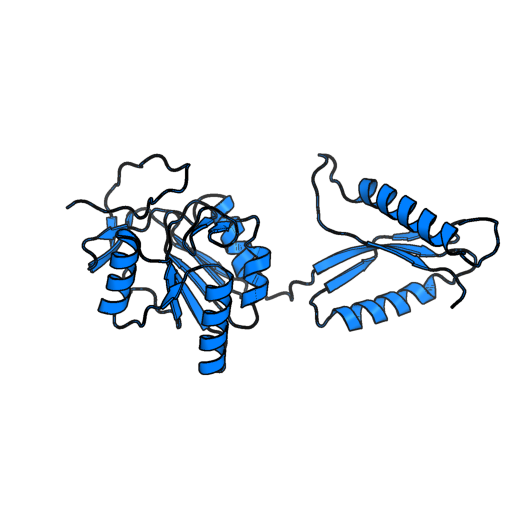3 VAL A O 1
ATOM 1550 N N . VAL A 1 204 ? -30.169 6.092 26.637 1.00 72.62 204 VAL A N 1
ATOM 1551 C CA . VAL A 1 204 ? -28.858 6.321 26.009 1.00 72.62 204 VAL A CA 1
ATOM 1552 C C . VAL A 1 204 ? -28.349 5.070 25.302 1.00 72.62 204 VAL A C 1
ATOM 1554 O O . VAL A 1 204 ? -27.843 5.167 24.183 1.00 72.62 204 VAL A O 1
ATOM 1557 N N . ASP A 1 205 ? -28.523 3.895 25.905 1.00 76.19 205 ASP A N 1
ATOM 1558 C CA . ASP A 1 205 ? -28.083 2.630 25.312 1.00 76.19 205 ASP A CA 1
ATOM 1559 C C . ASP A 1 205 ? -28.811 2.349 23.991 1.00 76.19 205 ASP A C 1
ATOM 1561 O O . ASP A 1 205 ? -28.186 1.947 23.003 1.00 76.19 205 ASP A O 1
ATOM 1565 N N . GLY A 1 206 ? -30.115 2.641 23.935 1.00 77.75 206 GLY A N 1
ATOM 1566 C CA . GLY A 1 206 ? -30.920 2.550 22.716 1.00 77.75 206 GLY A CA 1
ATOM 1567 C C . GLY A 1 206 ? -30.430 3.499 21.618 1.00 77.75 206 GLY A C 1
ATOM 1568 O O . GLY A 1 206 ? -30.229 3.075 20.476 1.00 77.75 206 GLY A O 1
ATOM 1569 N N . LEU A 1 207 ? -30.155 4.760 21.966 1.00 74.94 207 LEU A N 1
ATOM 1570 C CA . LEU A 1 207 ? -29.633 5.770 21.037 1.00 74.94 207 LEU A CA 1
ATOM 1571 C C . LEU A 1 207 ? -28.240 5.408 20.508 1.00 74.94 207 LEU A C 1
ATOM 1573 O O . LEU A 1 207 ? -27.978 5.522 19.309 1.00 74.94 207 LEU A O 1
ATOM 1577 N N . ILE A 1 208 ? -27.352 4.917 21.376 1.00 78.94 208 ILE A N 1
ATOM 1578 C CA . ILE A 1 208 ? -25.999 4.496 20.998 1.00 78.94 208 ILE A CA 1
ATOM 1579 C C . ILE A 1 208 ? -26.032 3.244 20.131 1.00 78.94 208 ILE A C 1
ATOM 1581 O O . ILE A 1 208 ? -25.292 3.168 19.148 1.00 78.94 208 ILE A O 1
ATOM 1585 N N . LYS A 1 209 ? -26.911 2.283 20.430 1.00 79.56 209 LYS A N 1
ATOM 1586 C CA . LYS A 1 209 ? -27.128 1.108 19.580 1.00 79.56 209 LYS A CA 1
ATOM 1587 C C . LYS A 1 209 ? -27.653 1.516 18.202 1.00 79.56 209 LYS A C 1
ATOM 1589 O O . LYS A 1 209 ? -27.117 1.062 17.192 1.00 79.56 209 LYS A O 1
ATOM 1594 N N . GLY A 1 210 ? -28.630 2.423 18.147 1.00 75.06 210 GLY A N 1
ATOM 1595 C CA . GLY A 1 210 ? -29.146 2.986 16.897 1.00 75.06 210 GLY A CA 1
ATOM 1596 C C . GLY A 1 210 ? -28.072 3.715 16.080 1.00 75.06 210 GLY A C 1
ATOM 1597 O O . GLY A 1 210 ? -27.951 3.488 14.876 1.00 75.06 210 GLY A O 1
ATOM 1598 N N . ALA A 1 211 ? -27.244 4.538 16.729 1.00 72.19 211 ALA A N 1
ATOM 1599 C CA . ALA A 1 211 ? -26.137 5.246 16.087 1.00 72.19 211 ALA A CA 1
ATOM 1600 C C . ALA A 1 211 ? -25.055 4.286 15.568 1.00 72.19 211 ALA A C 1
ATOM 1602 O O . ALA A 1 211 ? -24.647 4.393 14.415 1.00 72.19 211 ALA A O 1
ATOM 1603 N N . ASN A 1 212 ? -24.633 3.308 16.375 1.00 77.00 212 ASN A N 1
ATOM 1604 C CA . ASN A 1 212 ? -23.657 2.295 15.967 1.00 77.00 212 ASN A CA 1
ATOM 1605 C C . ASN A 1 212 ? -24.154 1.446 14.792 1.00 77.00 212 ASN A C 1
ATOM 1607 O O . ASN A 1 212 ? -23.376 1.151 13.890 1.00 77.00 212 ASN A O 1
ATOM 1611 N N . ASN A 1 213 ? -25.446 1.111 14.749 1.00 73.00 213 ASN A N 1
ATOM 1612 C CA . ASN A 1 213 ? -26.030 0.407 13.607 1.00 73.00 213 ASN A CA 1
ATOM 1613 C C . ASN A 1 213 ? -25.944 1.234 12.314 1.00 73.00 213 ASN A C 1
ATOM 1615 O O . ASN A 1 213 ? -25.573 0.693 11.276 1.00 73.00 213 ASN A O 1
ATOM 1619 N N . LYS A 1 214 ? -26.221 2.545 12.374 1.00 66.56 214 LYS A N 1
ATOM 1620 C CA . LYS A 1 214 ? -26.077 3.452 11.218 1.00 66.56 214 LYS A CA 1
ATOM 1621 C C . LYS A 1 214 ? -24.615 3.638 10.795 1.00 66.56 214 LYS A C 1
ATOM 1623 O O . LYS A 1 214 ? -24.329 3.769 9.611 1.00 66.56 214 LYS A O 1
ATOM 1628 N N . LEU A 1 215 ? -23.691 3.635 11.755 1.00 65.56 215 LEU A N 1
ATOM 1629 C CA . LEU A 1 215 ? -22.255 3.841 11.531 1.00 65.56 215 LEU A CA 1
ATOM 1630 C C . LEU A 1 215 ? -21.504 2.569 11.109 1.00 65.56 215 LEU A C 1
ATOM 1632 O O . LEU A 1 215 ? -20.362 2.666 10.653 1.00 65.56 215 LEU A O 1
ATOM 1636 N N . LYS A 1 216 ? -22.145 1.395 11.199 1.00 66.19 216 LYS A N 1
ATOM 1637 C CA . LYS A 1 216 ? -21.560 0.107 10.808 1.00 66.19 216 LYS A CA 1
ATOM 1638 C C . LYS A 1 216 ? -21.075 0.112 9.356 1.00 66.19 216 LYS A C 1
ATOM 1640 O O . LYS A 1 216 ? -19.966 -0.331 9.100 1.00 66.19 216 LYS A O 1
ATOM 1645 N N . GLY A 1 217 ? -21.846 0.694 8.432 1.00 50.19 217 GLY A N 1
ATOM 1646 C CA . GLY A 1 217 ? -21.463 0.801 7.015 1.00 50.19 217 GLY A CA 1
ATOM 1647 C C . GLY A 1 217 ? -20.229 1.675 6.749 1.00 50.19 217 GLY A C 1
ATOM 1648 O O . GLY A 1 217 ? -19.641 1.587 5.679 1.00 50.19 217 GLY A O 1
ATOM 1649 N N . ALA A 1 218 ? -19.816 2.492 7.721 1.00 49.59 218 ALA A N 1
ATOM 1650 C CA . ALA A 1 218 ? -18.603 3.305 7.667 1.00 49.59 218 ALA A CA 1
ATOM 1651 C C . ALA A 1 218 ? -17.460 2.728 8.527 1.00 49.59 218 ALA A C 1
ATOM 1653 O O . ALA A 1 218 ? -16.469 3.419 8.762 1.00 49.59 218 ALA A O 1
ATOM 1654 N N . ASN A 1 219 ? -17.602 1.498 9.040 1.00 56.19 219 ASN A N 1
ATOM 1655 C CA . ASN A 1 219 ? -16.665 0.864 9.971 1.00 56.19 219 ASN A CA 1
ATOM 1656 C C . ASN A 1 219 ? -16.354 1.730 11.213 1.00 56.19 219 ASN A C 1
ATOM 1658 O O . ASN A 1 219 ? -15.251 1.691 11.752 1.00 56.19 219 ASN A O 1
ATOM 1662 N N . ILE A 1 220 ? -17.313 2.529 11.696 1.00 59.34 220 ILE A N 1
ATOM 1663 C CA . ILE A 1 220 ? -17.164 3.358 12.904 1.00 59.34 220 ILE A CA 1
ATOM 1664 C C . ILE A 1 220 ? -18.006 2.770 14.037 1.00 59.34 220 ILE A C 1
ATOM 1666 O O . ILE A 1 220 ? -19.158 2.389 13.841 1.00 59.34 220 ILE A O 1
ATOM 1670 N N . ARG A 1 221 ? -17.453 2.764 15.253 1.00 70.44 221 ARG A N 1
ATOM 1671 C CA . ARG A 1 221 ? -18.200 2.479 16.483 1.00 70.44 221 ARG A CA 1
ATOM 1672 C C . ARG A 1 221 ? -17.966 3.558 17.516 1.00 70.44 221 ARG A C 1
ATOM 1674 O O . ARG A 1 221 ? -16.836 3.844 17.895 1.00 70.44 221 ARG A O 1
ATOM 1681 N N . LEU A 1 222 ? -19.053 4.099 18.034 1.00 72.50 222 LEU A N 1
ATOM 1682 C CA . LEU A 1 222 ? -19.057 4.902 19.242 1.00 72.50 222 LEU A CA 1
ATOM 1683 C C . LEU A 1 222 ? -18.800 3.979 20.438 1.00 72.50 222 LEU A C 1
ATOM 1685 O O . LEU A 1 222 ? -19.577 3.066 20.728 1.00 72.50 222 LEU A O 1
ATOM 1689 N N . ASN A 1 223 ? -17.684 4.215 21.117 1.00 68.94 223 ASN A N 1
ATOM 1690 C CA . ASN A 1 223 ? -17.262 3.510 22.317 1.00 68.94 223 ASN A CA 1
ATOM 1691 C C . ASN A 1 223 ? -17.512 4.426 23.517 1.00 68.94 223 ASN A C 1
ATOM 1693 O O . ASN A 1 223 ? -16.684 5.284 23.833 1.00 68.94 223 ASN A O 1
ATOM 1697 N N . VAL A 1 224 ? -18.682 4.285 24.141 1.00 73.69 224 VAL A N 1
ATOM 1698 C CA . VAL A 1 224 ? -19.073 5.106 25.290 1.00 73.69 224 VAL A CA 1
ATOM 1699 C C . VAL A 1 224 ? -18.138 4.810 26.453 1.00 73.69 224 VAL A C 1
ATOM 1701 O O . VAL A 1 224 ? -18.088 3.694 26.959 1.00 73.69 224 VAL A O 1
ATOM 1704 N N . LYS A 1 225 ? -17.363 5.814 26.856 1.00 65.81 225 LYS A N 1
ATOM 1705 C CA . LYS A 1 225 ? -16.437 5.727 27.988 1.00 65.81 225 LYS A CA 1
ATOM 1706 C C . LYS A 1 225 ? -17.092 6.128 29.296 1.00 65.81 225 LYS A C 1
ATOM 1708 O O . LYS A 1 225 ? -16.692 5.634 30.342 1.00 65.81 225 LYS A O 1
ATOM 1713 N N . GLN A 1 226 ? -18.070 7.027 29.228 1.00 67.06 226 GLN A N 1
ATOM 1714 C CA . GLN A 1 226 ? -18.720 7.588 30.401 1.00 67.06 226 GLN A CA 1
ATOM 1715 C C . GLN A 1 226 ? -20.094 8.154 30.038 1.00 67.06 226 GLN A C 1
ATOM 1717 O O . GLN A 1 226 ? -20.241 8.816 29.007 1.00 67.06 226 GLN A O 1
ATOM 1722 N N . VAL A 1 227 ? -21.072 7.913 30.913 1.00 71.31 227 VAL A N 1
ATOM 1723 C CA . VAL A 1 227 ? -22.397 8.541 30.890 1.00 71.31 227 VAL A CA 1
ATOM 1724 C C . VAL A 1 227 ? -22.575 9.291 32.206 1.00 71.31 227 VAL A C 1
ATOM 1726 O O . VAL A 1 227 ? -22.661 8.678 33.267 1.00 71.31 227 VAL A O 1
ATOM 1729 N N . ASN A 1 228 ? -22.599 10.617 32.142 1.00 65.69 228 ASN A N 1
ATOM 1730 C CA . ASN A 1 228 ? -22.868 11.473 33.290 1.00 65.69 228 ASN A CA 1
ATOM 1731 C C . ASN A 1 228 ? -24.371 11.705 33.399 1.00 65.69 228 ASN A C 1
ATOM 1733 O O . ASN A 1 228 ? -25.011 12.043 32.404 1.00 65.69 228 ASN A O 1
ATOM 1737 N N . LYS A 1 229 ? -24.920 11.512 34.596 1.00 74.25 229 LYS A N 1
ATOM 1738 C CA . LYS A 1 229 ? -26.346 11.692 34.896 1.00 74.25 229 LYS A CA 1
ATOM 1739 C C . LYS A 1 229 ? -26.578 13.060 35.525 1.00 74.25 229 LYS A C 1
ATOM 1741 O O . LYS A 1 229 ? -25.679 13.555 36.204 1.00 74.25 229 LYS A O 1
ATOM 1746 N N . ASN A 1 230 ? -27.776 13.612 35.331 1.00 68.06 230 ASN A N 1
ATOM 1747 C CA . ASN A 1 230 ? -28.249 14.843 35.970 1.00 68.06 230 ASN A CA 1
ATOM 1748 C C . ASN A 1 230 ? -27.222 15.977 35.869 1.00 68.06 230 ASN A C 1
ATOM 1750 O O . ASN A 1 230 ? -26.918 16.663 36.845 1.00 68.06 230 ASN A O 1
ATOM 1754 N N . VAL A 1 231 ? -26.598 16.110 34.697 1.00 61.62 231 VAL A N 1
ATOM 1755 C CA . VAL A 1 231 ? -25.626 17.175 34.485 1.00 61.62 231 VAL A CA 1
ATOM 1756 C C . VAL A 1 231 ? -26.405 18.473 34.447 1.00 61.62 231 VAL A C 1
ATOM 1758 O O . VAL A 1 231 ? -27.200 18.682 33.537 1.00 61.62 231 VAL A O 1
ATOM 1761 N N . ASN A 1 232 ? -26.171 19.327 35.439 1.00 60.78 232 ASN A N 1
ATOM 1762 C CA . ASN A 1 232 ? -26.745 20.661 35.459 1.00 60.78 232 ASN A CA 1
ATOM 1763 C C . ASN A 1 232 ? -26.176 21.452 34.286 1.00 60.78 232 ASN A C 1
ATOM 1765 O O . ASN A 1 232 ? -24.959 21.645 34.167 1.00 60.78 232 ASN A O 1
ATOM 1769 N N . VAL A 1 233 ? -27.070 21.900 33.419 1.00 52.72 233 VAL A N 1
ATOM 1770 C CA . VAL A 1 233 ? -26.740 22.780 32.315 1.00 52.72 233 VAL A CA 1
ATOM 1771 C C . VAL A 1 233 ? -27.727 23.925 32.343 1.00 52.72 233 VAL A C 1
ATOM 1773 O O . VAL A 1 233 ? -28.921 23.677 32.264 1.00 52.72 233 VAL A O 1
ATOM 1776 N N . GLY A 1 234 ? -27.226 25.152 32.449 1.00 52.19 234 GLY A N 1
ATOM 1777 C CA . GLY A 1 234 ? -28.092 26.318 32.331 1.00 52.19 234 GLY A CA 1
ATOM 1778 C C . GLY A 1 234 ? -28.989 26.580 33.539 1.00 52.19 234 GLY A C 1
ATOM 1779 O O . GLY A 1 234 ? -28.714 26.113 34.646 1.00 52.19 234 GLY A O 1
ATOM 1780 N N . ASP A 1 235 ? -30.015 27.392 33.293 1.00 49.94 235 ASP A N 1
ATOM 1781 C CA . ASP A 1 235 ? -30.916 28.074 34.239 1.00 49.94 235 ASP A CA 1
ATOM 1782 C C . ASP A 1 235 ? -31.842 27.168 35.081 1.00 49.94 235 ASP A C 1
ATOM 1784 O O . ASP A 1 235 ? -32.672 27.667 35.841 1.00 49.94 235 ASP A O 1
ATOM 1788 N N . GLY A 1 236 ? -31.674 25.845 35.002 1.00 50.75 236 GLY A N 1
ATOM 1789 C CA . GLY A 1 236 ? -32.460 24.875 35.764 1.00 50.75 236 GLY A CA 1
ATOM 1790 C C . GLY A 1 236 ? -33.754 24.435 35.080 1.00 50.75 236 GLY A C 1
ATOM 1791 O O . GLY A 1 236 ? -34.485 23.637 35.664 1.00 50.75 236 GLY A O 1
ATOM 1792 N N . ASN A 1 237 ? -34.023 24.895 33.856 1.00 53.44 237 ASN A N 1
ATOM 1793 C CA . ASN A 1 237 ? -35.088 24.348 33.029 1.00 53.44 237 ASN A CA 1
ATOM 1794 C C . ASN A 1 237 ? -34.499 23.231 32.160 1.00 53.44 237 ASN A C 1
ATOM 1796 O O . ASN A 1 237 ? -33.519 23.441 31.458 1.00 53.44 237 ASN A O 1
ATOM 1800 N N . ASP A 1 238 ? -35.089 22.035 32.186 1.00 48.31 238 ASP A N 1
ATOM 1801 C CA . ASP A 1 238 ? -34.609 20.827 31.483 1.00 48.31 238 ASP A CA 1
ATOM 1802 C C . ASP A 1 238 ? -34.545 20.955 29.928 1.00 48.31 238 ASP A C 1
ATOM 1804 O O . ASP A 1 238 ? -34.357 19.962 29.225 1.00 48.31 238 ASP A O 1
ATOM 1808 N N . VAL A 1 239 ? -34.674 22.169 29.377 1.00 55.03 239 VAL A N 1
ATOM 1809 C CA . VAL A 1 239 ? -34.666 22.521 27.953 1.00 55.03 239 VAL A CA 1
ATOM 1810 C C . VAL A 1 239 ? -33.443 23.380 27.641 1.00 55.03 239 VAL A C 1
ATOM 1812 O O . VAL A 1 239 ? -33.330 24.499 28.124 1.00 55.03 239 VAL A O 1
ATOM 1815 N N . LEU A 1 240 ? -32.559 22.880 26.777 1.00 52.06 240 LEU A N 1
ATOM 1816 C CA . LEU A 1 240 ? -31.377 23.627 26.344 1.00 52.06 240 LEU A CA 1
ATOM 1817 C C . LEU A 1 240 ? -31.738 24.641 25.254 1.00 52.06 240 LEU A C 1
ATOM 1819 O O . LEU A 1 240 ? -32.206 24.257 24.179 1.00 52.06 240 LEU A O 1
ATOM 1823 N N . ASN A 1 241 ? -31.447 25.920 25.480 1.00 60.62 241 ASN A N 1
ATOM 1824 C CA . ASN A 1 241 ? -31.468 26.922 24.417 1.00 60.62 241 ASN A CA 1
ATOM 1825 C C . ASN A 1 241 ? -30.189 26.860 23.552 1.00 60.62 241 ASN A C 1
ATOM 1827 O O . ASN A 1 241 ? -29.215 26.177 23.876 1.00 60.62 241 ASN A O 1
ATOM 1831 N N . ILE A 1 242 ? -30.178 27.559 22.412 1.00 55.19 242 ILE A N 1
ATOM 1832 C CA . ILE A 1 242 ? -29.069 27.479 21.445 1.00 55.19 242 ILE A CA 1
ATOM 1833 C C . ILE A 1 242 ? -27.728 27.967 22.016 1.00 55.19 242 ILE A C 1
ATOM 1835 O O . ILE A 1 242 ? -26.681 27.411 21.675 1.00 55.19 242 ILE A O 1
ATOM 1839 N N . ASP A 1 243 ? -27.750 28.939 22.928 1.00 60.56 243 ASP A N 1
ATOM 1840 C CA . ASP A 1 243 ? -26.551 29.475 23.575 1.00 60.56 243 ASP A CA 1
ATOM 1841 C C . ASP A 1 243 ? -26.001 28.492 24.617 1.00 60.56 243 ASP A C 1
ATOM 1843 O O . ASP A 1 243 ? -24.788 28.296 24.722 1.00 60.56 243 ASP A O 1
ATOM 1847 N N . GLU A 1 244 ? -26.882 27.790 25.330 1.00 53.38 244 GLU A N 1
ATOM 1848 C CA . GLU A 1 244 ? -26.530 26.703 26.244 1.00 53.38 244 GLU A CA 1
ATOM 1849 C C . GLU A 1 244 ? -25.969 25.499 25.490 1.00 53.38 244 GLU A C 1
ATOM 1851 O O . GLU A 1 244 ? -24.961 24.934 25.917 1.00 53.38 244 GLU A O 1
ATOM 1856 N N . ILE A 1 245 ? -26.541 25.151 24.331 1.00 54.75 245 ILE A N 1
ATOM 1857 C CA . ILE A 1 245 ? -25.994 24.134 23.421 1.00 54.75 245 ILE A CA 1
ATOM 1858 C C . ILE A 1 245 ? -24.584 24.539 22.971 1.00 54.75 245 ILE A C 1
ATOM 1860 O O . ILE A 1 245 ? -23.648 23.747 23.102 1.00 54.75 245 ILE A O 1
ATOM 1864 N N . CYS A 1 246 ? -24.386 25.778 22.510 1.00 54.75 246 CYS A N 1
ATOM 1865 C CA . CYS A 1 246 ? -23.073 26.265 22.074 1.00 54.75 246 CYS A CA 1
ATOM 1866 C C . CYS A 1 246 ? -22.049 26.300 23.225 1.00 54.75 246 CYS A C 1
ATOM 1868 O O . CYS A 1 246 ? -20.893 25.894 23.061 1.00 54.75 246 CYS A O 1
ATOM 1870 N N . GLY A 1 247 ? -22.465 26.734 24.418 1.00 58.09 247 GLY A N 1
ATOM 1871 C CA . GLY A 1 247 ? -21.630 26.758 25.620 1.00 58.09 247 GLY A CA 1
ATOM 1872 C C . GLY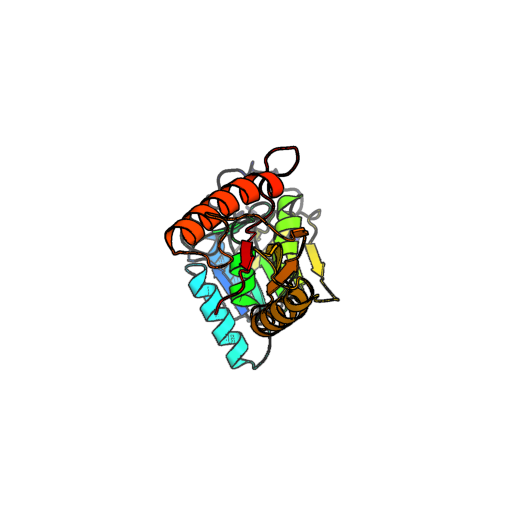 A 1 247 ? -21.249 25.356 26.101 1.00 58.09 247 GLY A C 1
ATOM 1873 O O . GLY A 1 247 ? -20.100 25.110 26.489 1.00 58.09 247 GLY A O 1
ATOM 1874 N N . LEU A 1 248 ? -22.183 24.409 26.017 1.00 55.22 248 LEU A N 1
ATOM 1875 C CA . LEU A 1 248 ? -21.940 22.994 26.258 1.00 55.22 248 LEU A CA 1
ATOM 1876 C C . LEU A 1 248 ? -20.963 22.408 25.248 1.00 55.22 248 LEU A C 1
ATOM 1878 O O . LEU A 1 248 ? -20.028 21.727 25.655 1.00 55.22 248 LEU A O 1
ATOM 1882 N N . GLU A 1 249 ? -21.119 22.688 23.955 1.00 54.75 249 GLU A N 1
ATOM 1883 C CA . GLU A 1 249 ? -20.166 22.264 22.928 1.00 54.75 249 GLU A CA 1
ATOM 1884 C C . GLU A 1 249 ? -18.756 22.811 23.196 1.00 54.75 249 GLU A C 1
ATOM 1886 O O . GLU A 1 249 ? -17.769 22.081 23.052 1.00 54.75 249 GLU A O 1
ATOM 1891 N N . GLY A 1 250 ? -18.646 24.064 23.648 1.00 54.88 250 GLY A N 1
ATOM 1892 C CA . GLY A 1 250 ? -17.387 24.679 24.073 1.00 54.88 250 GLY A CA 1
ATOM 1893 C C . GLY A 1 250 ? -16.746 23.960 25.267 1.00 54.88 250 GLY A C 1
ATOM 1894 O O . GLY A 1 250 ? -15.588 23.535 25.192 1.00 54.88 250 GLY A O 1
ATOM 1895 N N . LYS A 1 251 ? -17.507 23.739 26.347 1.00 55.78 251 LYS A N 1
ATOM 1896 C CA . LYS A 1 251 ? -17.057 22.979 27.533 1.00 55.78 251 LYS A CA 1
ATOM 1897 C C . LYS A 1 251 ? -16.744 21.524 27.194 1.00 55.78 251 LYS A C 1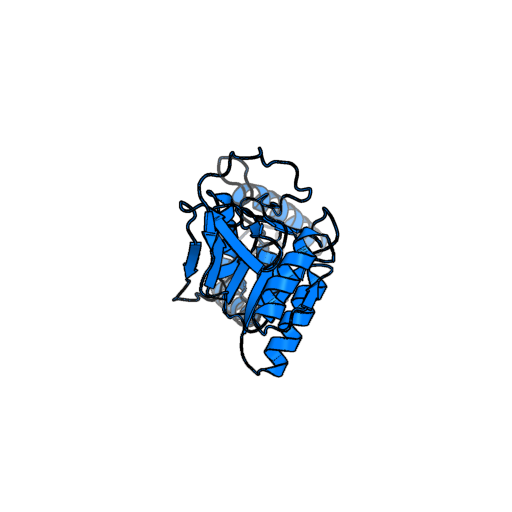
ATOM 1899 O O . LYS A 1 251 ? -15.819 20.933 27.752 1.00 55.78 251 LYS A O 1
ATOM 1904 N N . ALA A 1 252 ? -17.484 20.932 26.261 1.00 52.19 252 ALA A N 1
ATOM 1905 C CA . ALA A 1 252 ? -17.202 19.606 25.755 1.00 52.19 252 ALA A CA 1
ATOM 1906 C C . ALA A 1 252 ? -15.851 19.557 25.075 1.00 52.19 252 ALA A C 1
ATOM 1908 O O . ALA A 1 252 ? -15.055 18.718 25.467 1.00 52.19 252 ALA A O 1
ATOM 1909 N N . LYS A 1 253 ? -15.571 20.463 24.132 1.00 53.31 253 LYS A N 1
ATOM 1910 C CA . LYS A 1 253 ? -14.269 20.567 23.456 1.00 53.31 253 LYS A CA 1
ATOM 1911 C C . LYS A 1 253 ? -13.117 20.745 24.459 1.00 53.31 253 LYS A C 1
ATOM 1913 O O . LYS A 1 253 ? -12.083 20.098 24.304 1.00 53.31 253 LYS A O 1
ATOM 1918 N N . GLN A 1 254 ? -13.306 21.545 25.512 1.00 56.59 254 GLN A N 1
ATOM 1919 C CA . GLN A 1 254 ? -12.305 21.762 26.570 1.00 56.59 254 GLN A CA 1
ATOM 1920 C C . GLN A 1 254 ? -12.059 20.519 27.444 1.00 56.59 254 GLN A C 1
ATOM 1922 O O . GLN A 1 254 ? -10.912 20.157 27.686 1.00 56.59 254 GLN A O 1
ATOM 1927 N N . GLU A 1 255 ? -13.110 19.834 27.896 1.00 51.31 255 GLU A N 1
ATOM 1928 C CA . GLU A 1 255 ? -12.990 18.586 28.669 1.00 51.31 255 GLU A CA 1
ATOM 1929 C C . GLU A 1 255 ? -12.460 17.429 27.813 1.00 51.31 255 GLU A C 1
ATOM 1931 O O . GLU A 1 255 ? -11.635 16.638 28.263 1.00 51.31 255 GLU A O 1
ATOM 1936 N N . LEU A 1 256 ? -12.859 17.367 26.540 1.00 49.25 256 LEU A N 1
ATOM 1937 C CA . LEU A 1 256 ? -12.321 16.416 25.574 1.00 49.25 256 LEU A CA 1
ATOM 1938 C C . LEU A 1 256 ? -10.793 16.555 25.468 1.00 49.25 256 LEU A C 1
ATOM 1940 O O . LEU A 1 256 ? -10.080 15.559 25.416 1.00 49.25 256 LEU A O 1
ATOM 1944 N N . ALA A 1 257 ? -10.270 17.783 25.518 1.00 50.34 257 ALA A N 1
ATOM 1945 C CA . ALA A 1 257 ? -8.832 18.036 25.508 1.00 50.34 257 ALA A CA 1
ATOM 1946 C C . ALA A 1 257 ? -8.096 17.524 26.766 1.00 50.34 257 ALA A C 1
ATOM 1948 O O . ALA A 1 257 ? -6.892 17.271 26.682 1.00 50.34 257 ALA A O 1
ATOM 1949 N N . LYS A 1 258 ? -8.796 17.342 27.899 1.00 51.09 258 LYS A N 1
ATOM 1950 C CA . LYS A 1 258 ? -8.239 16.828 29.167 1.00 51.09 258 LYS A CA 1
ATOM 1951 C C . LYS A 1 258 ? -8.191 15.300 29.226 1.00 51.09 258 LYS A C 1
ATOM 1953 O O . LYS A 1 258 ? -7.266 14.748 29.807 1.00 51.09 258 LYS A O 1
ATOM 1958 N N . VAL A 1 259 ? -9.162 14.618 28.616 1.00 45.38 259 VAL A N 1
ATOM 1959 C CA . VAL A 1 259 ? -9.285 13.145 28.670 1.00 45.38 259 VAL A CA 1
ATOM 1960 C C . VAL A 1 259 ? -8.515 12.448 27.532 1.00 45.38 259 VAL A C 1
ATOM 1962 O O . VAL A 1 259 ? -8.232 11.257 27.609 1.00 45.38 259 VAL A O 1
ATOM 1965 N N . ILE A 1 260 ? -8.150 13.173 26.466 1.00 53.66 260 ILE A N 1
ATOM 1966 C CA . ILE A 1 260 ? -7.682 12.587 25.188 1.00 53.66 260 ILE A CA 1
ATOM 1967 C C . ILE A 1 260 ? -6.168 12.741 24.938 1.00 53.66 260 ILE A C 1
ATOM 1969 O O . ILE A 1 260 ? -5.637 12.261 23.930 1.00 53.66 260 ILE A O 1
ATOM 1973 N N . LYS A 1 261 ? -5.431 13.330 25.882 1.00 49.97 261 LYS A N 1
ATOM 1974 C CA . LYS A 1 261 ? -3.963 13.319 25.881 1.00 49.97 261 LYS A CA 1
ATOM 1975 C C . LYS A 1 261 ? -3.464 12.298 26.895 1.00 49.97 261 LYS A C 1
ATOM 1977 O O . LYS A 1 261 ? -3.958 12.251 28.018 1.00 49.97 261 LYS A O 1
ATOM 1982 N N . ASP A 1 262 ? -2.498 11.471 26.500 1.00 51.06 262 ASP A N 1
ATOM 1983 C CA . ASP A 1 262 ? -1.836 10.585 27.457 1.00 51.06 262 ASP A CA 1
ATOM 1984 C C . ASP A 1 262 ? -1.049 11.395 28.508 1.00 51.06 262 ASP A C 1
ATOM 1986 O O . ASP A 1 262 ? -0.894 12.616 28.409 1.00 51.06 262 ASP A O 1
ATOM 1990 N N . LYS A 1 263 ? -0.491 10.711 29.514 1.00 46.50 263 LYS A N 1
ATOM 1991 C CA . LYS A 1 263 ? 0.329 11.334 30.573 1.00 46.50 263 LYS A CA 1
ATOM 1992 C C . LYS A 1 263 ? 1.575 12.078 30.046 1.00 46.50 263 LYS A C 1
ATOM 1994 O O . LYS A 1 263 ? 2.261 12.721 30.831 1.00 46.50 263 LYS A O 1
ATOM 1999 N N . LYS A 1 264 ? 1.888 11.978 28.747 1.00 50.38 264 LYS A N 1
ATOM 2000 C CA . LYS A 1 264 ? 3.011 12.629 28.054 1.00 50.38 264 LYS A CA 1
ATOM 2001 C C . LYS A 1 264 ? 2.548 13.728 27.083 1.00 50.38 264 LYS A C 1
ATOM 2003 O O . LYS A 1 264 ? 3.366 14.268 26.344 1.00 50.38 264 LYS A O 1
ATOM 2008 N N . GLY A 1 265 ? 1.256 14.063 27.065 1.00 46.50 265 GLY A N 1
ATOM 2009 C CA . GLY A 1 265 ? 0.695 15.127 26.234 1.00 46.50 265 GLY A CA 1
ATOM 2010 C C . GLY A 1 265 ? 0.472 14.755 24.763 1.00 46.50 265 GLY A C 1
ATOM 2011 O O . GLY A 1 265 ? 0.145 15.644 23.971 1.00 46.50 265 GLY A O 1
ATOM 2012 N N . LYS A 1 266 ? 0.628 13.478 24.372 1.00 41.00 266 LYS A N 1
ATOM 2013 C CA . LYS A 1 266 ? 0.476 13.027 22.978 1.00 41.00 266 LYS A CA 1
ATOM 2014 C C . LYS A 1 266 ? -0.969 12.650 22.633 1.00 41.00 266 LYS A C 1
ATOM 2016 O O . LYS A 1 266 ? -1.721 12.134 23.458 1.00 41.00 266 LYS A O 1
ATOM 2021 N N . TRP A 1 267 ? -1.335 12.923 21.379 1.00 47.09 267 TRP A N 1
ATOM 2022 C CA . TRP A 1 267 ? -2.646 12.656 20.775 1.00 47.09 267 TRP A CA 1
ATOM 2023 C C . TRP A 1 267 ? -2.929 11.155 20.617 1.00 47.09 267 TRP A C 1
ATOM 2025 O O . TRP A 1 267 ? -2.065 10.421 20.142 1.00 47.09 267 TRP A O 1
ATOM 2035 N N . THR A 1 268 ? -4.160 10.722 20.918 1.00 47.31 268 THR A N 1
ATOM 2036 C CA . THR A 1 268 ? -4.617 9.325 20.728 1.00 47.31 268 THR A CA 1
ATOM 2037 C C . THR A 1 268 ? -5.666 9.140 19.617 1.00 47.31 268 THR A C 1
ATOM 2039 O O . THR A 1 268 ? -5.870 8.017 19.166 1.00 47.31 268 THR A O 1
ATOM 2042 N N . GLY A 1 269 ? -6.295 10.215 19.119 1.00 40.03 269 GLY A N 1
ATOM 2043 C CA . GLY A 1 269 ? -7.280 10.179 18.022 1.00 40.03 269 GLY A CA 1
ATOM 2044 C C . GLY A 1 269 ? -8.526 11.043 18.281 1.00 40.03 269 GLY A C 1
ATOM 2045 O O . GLY A 1 269 ? -8.760 11.484 19.403 1.00 40.03 269 GLY A O 1
ATOM 2046 N N . LYS A 1 270 ? -9.316 11.323 17.229 1.00 45.41 270 LYS A N 1
ATOM 2047 C CA . LYS A 1 270 ? -10.505 12.207 17.250 1.00 45.41 270 LYS A CA 1
ATOM 2048 C C . LYS A 1 270 ? -11.666 11.570 18.047 1.00 45.41 270 LYS A C 1
ATOM 2050 O O . LYS A 1 270 ? -12.315 10.661 17.542 1.00 45.41 270 LYS A O 1
ATOM 2055 N N . GLY A 1 271 ? -11.933 12.036 19.270 1.00 43.62 271 GLY A N 1
ATOM 2056 C CA . GLY A 1 271 ? -13.128 11.676 20.059 1.00 43.62 271 GLY A CA 1
ATOM 2057 C C . GLY A 1 271 ? -14.285 12.672 19.885 1.00 43.62 271 GLY A C 1
ATOM 2058 O O . GLY A 1 271 ? -14.079 13.777 19.385 1.00 43.62 271 GLY A O 1
ATOM 2059 N N . LEU A 1 272 ? -15.496 12.303 20.316 1.00 49.50 272 LEU A N 1
ATOM 2060 C CA . LEU A 1 272 ? -16.696 13.159 20.276 1.00 49.50 272 LEU A CA 1
ATOM 2061 C C . LEU A 1 272 ? -17.359 13.207 21.662 1.00 49.50 272 LEU A C 1
ATOM 2063 O O . LEU A 1 272 ? -17.530 12.173 22.299 1.00 49.50 272 LEU A O 1
ATOM 2067 N N . LYS A 1 273 ? -17.785 14.384 22.130 1.00 45.12 273 LYS A N 1
ATOM 2068 C CA . LYS A 1 273 ? -18.624 14.521 23.335 1.00 45.12 273 LYS A CA 1
ATOM 2069 C C . LYS A 1 273 ? -19.997 15.024 22.912 1.00 45.12 273 LYS A C 1
ATOM 2071 O O . LYS A 1 273 ? -20.091 15.968 22.131 1.00 45.12 273 LYS A O 1
ATOM 2076 N N . LYS A 1 274 ? -21.042 14.334 23.364 1.00 52.69 274 LYS A N 1
ATOM 2077 C CA . LYS A 1 274 ? -22.440 14.583 22.992 1.00 52.69 274 LYS A CA 1
ATOM 2078 C C . LYS A 1 274 ? -23.251 14.876 24.253 1.00 52.69 274 LYS A C 1
ATOM 2080 O O . LYS A 1 274 ? -23.023 14.264 25.297 1.00 52.69 274 LYS A O 1
ATOM 2085 N N . TYR A 1 275 ? -24.177 15.820 24.147 1.00 48.53 275 TYR A N 1
ATOM 2086 C CA . TYR A 1 275 ? -25.150 16.135 25.188 1.00 48.53 275 TYR A CA 1
ATOM 2087 C C . TYR A 1 275 ? -26.506 15.605 24.751 1.00 48.53 275 TYR A C 1
ATOM 2089 O O . TYR A 1 275 ? -26.859 15.728 23.579 1.00 48.53 275 TYR A O 1
ATOM 2097 N N . VAL A 1 276 ? -27.215 14.977 25.681 1.00 49.78 276 VAL A N 1
ATOM 2098 C CA . VAL A 1 276 ? -28.582 14.501 25.488 1.00 49.78 276 VAL A CA 1
ATOM 2099 C C . VAL A 1 276 ? -29.415 15.198 26.554 1.00 49.78 276 VAL A C 1
ATOM 2101 O O . VAL A 1 276 ? -29.178 15.003 27.746 1.00 49.78 276 VAL A O 1
ATOM 2104 N N . ALA A 1 277 ? -30.328 16.058 26.120 1.00 45.91 277 ALA A N 1
ATOM 2105 C CA . ALA A 1 277 ? -31.313 16.702 26.976 1.00 45.91 277 ALA A CA 1
ATOM 2106 C C . ALA A 1 277 ? -32.703 16.258 26.539 1.00 45.91 277 ALA A C 1
ATOM 2108 O O . ALA A 1 277 ? -32.924 15.970 25.359 1.00 45.91 277 ALA A O 1
ATOM 2109 N N . ASN A 1 278 ? -33.625 16.196 27.491 1.00 40.56 278 ASN A N 1
ATOM 2110 C CA . ASN A 1 278 ? -35.005 15.865 27.206 1.00 40.56 278 ASN A CA 1
ATOM 2111 C C . ASN A 1 278 ? -35.703 17.130 26.701 1.00 40.56 278 ASN A C 1
ATOM 2113 O O . ASN A 1 278 ? -36.068 17.984 27.498 1.00 40.56 278 ASN A O 1
ATOM 2117 N N . ASN A 1 279 ? -35.782 17.273 25.376 1.00 37.41 279 ASN A N 1
ATOM 2118 C CA . ASN A 1 279 ? -36.926 17.809 24.626 1.00 37.41 279 ASN A CA 1
ATOM 2119 C C . ASN A 1 279 ? -36.512 18.072 23.170 1.00 37.41 279 ASN A C 1
ATOM 2121 O O . ASN A 1 279 ? -36.109 19.182 22.824 1.00 37.41 279 ASN A O 1
ATOM 2125 N N . CYS A 1 280 ? -36.591 17.009 22.361 1.00 35.78 280 CYS A N 1
ATOM 2126 C CA . CYS A 1 280 ? -37.108 16.911 20.985 1.00 35.78 280 CYS A CA 1
ATOM 2127 C C . CYS A 1 280 ? -36.875 15.473 20.499 1.00 35.78 280 CYS A C 1
ATOM 2129 O O . CYS A 1 280 ? -35.712 15.135 20.178 1.00 35.78 280 CYS A O 1
#

Radius of gyration: 24.7 Å; Cα contacts (8 Å, |Δi|>4): 577; chains: 1; bounding box: 67×45×56 Å

Secondary structure (DSSP, 8-state):
---EE---S-TT--------EEE--SPP--SEEEEESP-TTHHHHHHHHHHTTPPEEEE-SHHHHHHHHHHHHHHHTS-EEEEEE--EETTEEE-SSSSSTTTEEETTTHHHHHHHHTTTEEEEEEESTTTT-HHHHHHHHHHHHHHHSEEEEESS--EEETTTEEEEETT--EEEEE-SS-----EEEEEEEEEETT--THHHHHHHHHHHHHHGGGTEEEEEEEEEEEE--TTS-SS--HHHHHHHHHHHHHHHHHHSB-TTS-B----EEEEEES--

pLDDT: mean 74.92, std 19.47, range [22.56, 98.31]